Protein AF-O76422-F1 (afdb_monomer)

Organism: Trypanosoma brucei rhodesiense (NCBI:txid31286)

Radius of gyration: 19.89 Å; Cα contacts (8 Å, |Δi|>4): 310; chains: 1; bounding box: 47×37×59 Å

Structure (mmCIF, N/CA/C/O backbone):
data_AF-O76422-F1
#
_entry.id   AF-O76422-F1
#
loop_
_atom_site.group_PDB
_atom_site.id
_atom_site.type_symbol
_atom_site.label_atom_id
_atom_site.label_alt_id
_atom_site.label_comp_id
_atom_site.label_asym_id
_atom_site.label_entity_id
_atom_site.label_seq_id
_atom_site.pdbx_PDB_ins_code
_atom_site.Cartn_x
_atom_site.Cartn_y
_atom_site.Cartn_z
_atom_site.occupancy
_atom_site.B_iso_or_equiv
_atom_site.auth_seq_id
_atom_site.auth_comp_id
_atom_site.auth_asym_id
_atom_site.auth_atom_id
_atom_site.pdbx_PDB_model_num
ATOM 1 N N . ALA A 1 1 ? -17.472 5.532 4.360 1.00 86.00 1 ALA A N 1
ATOM 2 C CA . ALA A 1 1 ? -16.194 4.955 3.885 1.00 86.00 1 ALA A CA 1
ATOM 3 C C . ALA A 1 1 ? -16.383 3.948 2.748 1.00 86.00 1 ALA A C 1
ATOM 5 O O . ALA A 1 1 ? -16.009 4.265 1.630 1.00 86.00 1 ALA A O 1
ATOM 6 N N . VAL A 1 2 ? -16.998 2.776 2.967 1.00 89.25 2 VAL A N 1
ATOM 7 C CA . VAL A 1 2 ? -17.168 1.769 1.892 1.00 89.25 2 VAL A CA 1
ATOM 8 C C . VAL A 1 2 ? -17.984 2.307 0.713 1.00 89.25 2 VAL A C 1
ATOM 10 O O . VAL A 1 2 ? -17.556 2.166 -0.424 1.00 89.25 2 VAL A O 1
ATOM 13 N N . GLU A 1 3 ? -19.107 2.987 0.959 1.00 92.75 3 GLU A N 1
ATOM 14 C CA . GLU A 1 3 ? -19.904 3.610 -0.114 1.00 92.75 3 GLU A CA 1
ATOM 15 C C . GLU A 1 3 ? -19.091 4.623 -0.925 1.00 92.75 3 GLU A C 1
ATOM 17 O O . GLU A 1 3 ? -19.066 4.548 -2.150 1.00 92.75 3 GLU A O 1
ATOM 22 N N . TYR A 1 4 ? -18.345 5.497 -0.242 1.00 93.69 4 TYR A N 1
ATOM 23 C CA . TYR A 1 4 ? -17.419 6.433 -0.879 1.00 93.69 4 TYR A CA 1
ATOM 24 C C . TYR A 1 4 ? -16.388 5.698 -1.750 1.00 93.69 4 TYR A C 1
ATOM 26 O O . TYR A 1 4 ? -16.218 6.045 -2.916 1.00 93.69 4 TYR A O 1
ATOM 34 N N . PHE A 1 5 ? -15.755 4.636 -1.237 1.00 96.31 5 PHE A N 1
ATOM 35 C CA . PHE A 1 5 ? -14.822 3.817 -2.015 1.00 96.31 5 PHE A CA 1
ATOM 36 C C . PHE A 1 5 ? -15.495 3.215 -3.254 1.00 96.31 5 PHE A C 1
ATOM 38 O O . PHE A 1 5 ? -14.948 3.274 -4.351 1.00 96.31 5 PHE A O 1
ATOM 45 N N . MET A 1 6 ? -16.708 2.681 -3.109 1.00 95.56 6 MET A N 1
ATOM 46 C CA . MET A 1 6 ? -17.461 2.056 -4.200 1.00 95.56 6 MET A CA 1
ATOM 47 C C . MET A 1 6 ? -17.956 3.064 -5.249 1.00 95.56 6 MET A C 1
ATOM 49 O O . MET A 1 6 ? -18.154 2.689 -6.401 1.00 95.56 6 MET A O 1
ATOM 53 N N . GLN A 1 7 ? -18.154 4.326 -4.882 1.00 96.69 7 GLN A N 1
ATOM 54 C CA . GLN A 1 7 ? -18.547 5.384 -5.816 1.00 96.69 7 GLN A CA 1
ATOM 55 C C . GLN A 1 7 ? -17.344 6.003 -6.536 1.00 96.69 7 GLN A C 1
ATOM 57 O O . GLN A 1 7 ? -17.474 6.414 -7.683 1.00 96.69 7 GLN A O 1
ATOM 62 N N . ASN A 1 8 ? -16.176 6.035 -5.889 1.00 97.19 8 ASN A N 1
ATOM 63 C CA . ASN A 1 8 ? -14.990 6.736 -6.392 1.00 97.19 8 ASN A CA 1
ATOM 64 C C . ASN A 1 8 ? -13.921 5.807 -6.985 1.00 97.19 8 ASN A C 1
ATOM 66 O O . ASN A 1 8 ? -12.845 6.267 -7.342 1.00 97.19 8 ASN A O 1
ATOM 70 N N . THR A 1 9 ? -14.178 4.505 -7.102 1.00 97.56 9 THR A N 1
ATOM 71 C CA . THR A 1 9 ? -13.256 3.548 -7.738 1.00 97.56 9 THR A CA 1
ATOM 72 C C . THR A 1 9 ? -13.898 2.882 -8.940 1.00 97.56 9 THR A C 1
ATOM 74 O O . THR A 1 9 ? -15.105 2.634 -8.951 1.00 97.56 9 THR A O 1
ATOM 77 N N . ALA A 1 10 ? -13.075 2.491 -9.913 1.00 97.06 10 ALA A N 1
ATOM 78 C CA . ALA A 1 10 ? -13.535 1.723 -11.062 1.00 97.06 10 ALA A CA 1
ATOM 79 C C . ALA A 1 10 ? -14.235 0.417 -10.636 1.00 97.06 10 ALA A C 1
ATOM 81 O O . ALA A 1 10 ? -13.715 -0.380 -9.848 1.00 97.06 10 ALA A O 1
ATOM 82 N N . GLU A 1 11 ? -15.426 0.191 -11.186 1.00 96.00 11 GLU A N 1
ATOM 83 C CA . GLU A 1 11 ? -16.275 -0.959 -10.857 1.00 96.00 11 GLU A CA 1
ATOM 84 C C . GLU A 1 11 ? -15.636 -2.296 -11.258 1.00 96.00 11 GLU A C 1
ATOM 86 O O . GLU A 1 11 ? -15.770 -3.292 -10.548 1.00 96.00 11 GLU A O 1
ATOM 91 N N . ASN A 1 12 ? -14.910 -2.306 -12.375 1.00 96.69 12 ASN A N 1
ATOM 92 C CA . ASN A 1 12 ? -14.254 -3.474 -12.949 1.00 96.69 12 ASN A CA 1
ATOM 93 C C . ASN A 1 12 ? -12.977 -3.064 -13.705 1.00 96.69 12 ASN A C 1
ATOM 95 O O . ASN A 1 12 ? -12.660 -1.879 -13.821 1.00 96.69 12 ASN A O 1
ATOM 99 N N . GLU A 1 13 ? -12.242 -4.054 -14.215 1.00 95.62 13 GLU A N 1
ATOM 100 C CA . GLU A 1 13 ? -10.984 -3.819 -14.928 1.00 95.62 13 GLU A CA 1
ATOM 101 C C . GLU A 1 13 ? -11.156 -3.014 -16.224 1.00 95.62 13 GLU A C 1
ATOM 103 O O . GLU A 1 13 ? -10.276 -2.225 -16.559 1.00 95.62 13 GLU A O 1
ATOM 108 N N . GLU A 1 14 ? -12.257 -3.204 -16.951 1.00 96.50 14 GLU A N 1
ATOM 109 C CA . GLU A 1 14 ? -12.506 -2.528 -18.233 1.00 96.50 14 GLU A CA 1
ATOM 110 C C . GLU A 1 14 ? -12.707 -1.022 -18.046 1.00 96.50 14 GLU A C 1
ATOM 112 O O . GLU A 1 14 ? -12.266 -0.223 -18.867 1.00 96.50 14 GLU A O 1
ATOM 117 N N . LYS A 1 15 ? -13.334 -0.632 -16.931 1.00 96.50 15 LYS A N 1
ATOM 118 C CA . LYS A 1 15 ? -13.545 0.768 -16.543 1.00 96.50 15 LYS A CA 1
ATOM 119 C C . LYS A 1 15 ? -12.349 1.380 -15.808 1.00 96.50 15 LYS A C 1
ATOM 121 O O . LYS A 1 15 ? -12.394 2.556 -15.455 1.00 96.50 15 LYS A O 1
ATOM 126 N N . PHE A 1 16 ? -11.306 0.603 -15.514 1.00 97.50 16 PHE A N 1
ATOM 127 C CA . PHE A 1 16 ? -10.135 1.111 -14.811 1.00 97.50 16 PHE A CA 1
ATOM 128 C C . PHE A 1 16 ? -9.178 1.828 -15.767 1.00 97.50 16 PHE A C 1
ATOM 130 O O . PHE A 1 16 ? -8.664 1.239 -16.718 1.00 97.50 16 PHE A O 1
ATOM 137 N N . SER A 1 17 ? -8.869 3.082 -15.441 1.00 95.44 17 SER A N 1
ATOM 138 C CA . SER A 1 17 ? -7.876 3.899 -16.131 1.00 95.44 17 SER A CA 1
ATOM 139 C C . SER A 1 17 ? -6.924 4.525 -15.118 1.00 95.44 17 SER A C 1
ATOM 141 O O . SER A 1 17 ? -7.349 5.276 -14.242 1.00 95.44 17 SER A O 1
ATOM 143 N N . GLY A 1 18 ? -5.624 4.260 -15.267 1.00 93.69 18 GLY A N 1
ATOM 144 C CA . GLY A 1 18 ? -4.590 4.921 -14.466 1.00 93.69 18 GLY A CA 1
ATOM 145 C C . GLY A 1 18 ? -4.560 6.440 -14.669 1.00 93.69 18 GLY A C 1
ATOM 146 O O . GLY A 1 18 ? -4.186 7.176 -13.759 1.00 93.69 18 GLY A O 1
ATOM 147 N N . GLU A 1 19 ? -5.006 6.930 -15.830 1.00 93.31 19 GLU A N 1
ATOM 148 C CA . GLU A 1 19 ? -5.122 8.369 -16.076 1.00 93.31 19 GLU A CA 1
ATOM 149 C C . GLU A 1 19 ? -6.212 9.025 -15.234 1.00 93.31 19 GLU A C 1
ATOM 151 O O . GLU A 1 19 ? -6.043 10.166 -14.813 1.00 93.31 19 GLU A O 1
ATOM 156 N N . ASP A 1 20 ? -7.325 8.330 -14.993 1.00 95.19 20 ASP A N 1
ATOM 157 C CA . ASP A 1 20 ? -8.407 8.868 -14.166 1.00 95.19 20 ASP A CA 1
ATOM 158 C C . ASP A 1 20 ? -7.983 8.964 -12.697 1.00 95.19 20 ASP A C 1
ATOM 160 O O . ASP A 1 20 ? -8.426 9.876 -12.004 1.00 95.19 20 ASP A O 1
ATOM 164 N N . ILE A 1 21 ? -7.072 8.089 -12.251 1.00 95.50 21 ILE A N 1
ATOM 165 C CA . ILE A 1 21 ? -6.438 8.184 -10.928 1.00 95.50 21 ILE A CA 1
ATOM 166 C C . ILE A 1 21 ? -5.560 9.428 -10.842 1.00 95.50 21 ILE A C 1
ATOM 168 O O . ILE A 1 21 ? -5.683 10.235 -9.928 1.00 95.50 21 ILE A O 1
ATOM 172 N N . VAL A 1 22 ? -4.690 9.607 -11.834 1.00 91.25 22 VAL A N 1
ATOM 173 C CA . VAL A 1 22 ? -3.781 10.754 -11.926 1.00 91.25 22 VAL A CA 1
ATOM 174 C C . VAL A 1 22 ? -4.530 12.087 -12.007 1.00 91.25 22 VAL A C 1
ATOM 176 O O . VAL A 1 22 ? -4.085 13.080 -11.441 1.00 91.25 22 VAL A O 1
ATOM 179 N N . LYS A 1 23 ? -5.656 12.119 -12.725 1.00 91.88 23 LYS A N 1
ATOM 180 C CA . LYS A 1 23 ? -6.520 13.299 -12.873 1.00 91.88 23 LYS A CA 1
ATOM 181 C C . LYS A 1 23 ? -7.489 13.471 -11.696 1.00 91.88 23 LYS A C 1
ATOM 183 O O . LYS A 1 23 ? -8.388 14.300 -11.796 1.00 91.88 23 LYS A O 1
ATOM 188 N N . GLU A 1 24 ? -7.342 12.667 -10.640 1.00 90.31 24 GLU A N 1
ATOM 189 C CA . GLU A 1 24 ? -8.157 12.693 -9.417 1.00 90.31 24 GLU A CA 1
ATOM 190 C C . GLU A 1 24 ? -9.670 12.554 -9.679 1.00 90.31 24 GLU A C 1
ATOM 192 O O . GLU A 1 24 ? -10.504 13.000 -8.896 1.00 90.31 24 GLU A O 1
ATOM 197 N N . LYS A 1 25 ? -10.047 11.900 -10.786 1.00 92.88 25 LYS A N 1
ATOM 198 C CA . LYS A 1 25 ? -11.446 11.564 -11.096 1.00 92.88 25 LYS A CA 1
ATOM 199 C C . LYS A 1 25 ? -11.913 10.327 -10.340 1.00 92.88 25 LYS A C 1
ATOM 201 O O . LYS A 1 25 ? -13.087 10.214 -10.011 1.00 92.88 25 LYS A O 1
ATOM 206 N N . HIS A 1 26 ? -10.993 9.395 -10.110 1.00 94.75 26 HIS A N 1
ATOM 207 C CA . HIS A 1 26 ? -11.193 8.192 -9.318 1.00 94.75 26 HIS A CA 1
ATOM 208 C C . HIS A 1 26 ? -10.028 8.032 -8.337 1.00 94.75 26 HIS A C 1
ATOM 210 O O . HIS A 1 26 ? -8.924 8.514 -8.580 1.00 94.75 26 HIS A O 1
ATOM 216 N N . ILE A 1 27 ? -10.258 7.302 -7.252 1.00 96.75 27 ILE A N 1
ATOM 217 C CA . ILE A 1 27 ? -9.203 6.810 -6.366 1.00 96.75 27 ILE A CA 1
ATOM 218 C C . ILE A 1 27 ? -8.786 5.397 -6.784 1.00 96.75 27 ILE A C 1
ATOM 220 O O . ILE A 1 27 ? -9.492 4.709 -7.534 1.00 96.75 27 ILE A O 1
ATOM 224 N N . SER A 1 28 ? -7.616 4.959 -6.317 1.00 98.00 28 SER A N 1
ATOM 225 C CA . SER A 1 28 ? -7.077 3.649 -6.693 1.00 98.00 28 SER A CA 1
ATOM 226 C C . SER A 1 28 ? -8.012 2.524 -6.220 1.00 98.00 28 SER A C 1
ATOM 228 O O . SER A 1 28 ? -8.544 2.588 -5.111 1.00 98.00 28 SER A O 1
ATOM 230 N N . PRO A 1 29 ? -8.220 1.459 -7.016 1.00 98.12 29 PRO A N 1
ATOM 231 C CA . PRO A 1 29 ? -9.082 0.336 -6.645 1.00 98.12 29 PRO A CA 1
ATOM 232 C C . PRO A 1 29 ? -8.467 -0.565 -5.563 1.00 98.12 29 PRO A C 1
ATOM 234 O O . PRO A 1 29 ? -9.116 -1.521 -5.139 1.00 98.12 29 PRO A O 1
ATOM 237 N N . ILE A 1 30 ? -7.235 -0.285 -5.134 1.00 98.31 30 ILE A N 1
ATOM 238 C CA . ILE A 1 30 ? -6.581 -0.833 -3.947 1.00 98.31 30 ILE A CA 1
ATOM 239 C C . ILE A 1 30 ? -5.969 0.354 -3.205 1.00 98.31 30 ILE A C 1
ATOM 241 O O . ILE A 1 30 ? -5.096 1.026 -3.748 1.00 98.31 30 ILE A O 1
ATOM 245 N N . MET A 1 31 ? -6.422 0.619 -1.985 1.00 97.69 31 MET A N 1
ATOM 246 C CA . MET A 1 31 ? -5.914 1.696 -1.138 1.00 97.69 31 MET A CA 1
ATOM 247 C C . MET A 1 31 ? -5.305 1.089 0.117 1.00 97.69 31 MET A C 1
ATOM 249 O O . MET A 1 31 ? -6.011 0.442 0.892 1.00 97.69 31 MET A O 1
ATOM 253 N N . PHE A 1 32 ? -4.006 1.297 0.311 1.00 97.75 32 PHE A N 1
ATOM 254 C CA . PHE A 1 32 ? -3.311 0.912 1.535 1.00 97.75 32 PHE A CA 1
ATOM 255 C C . PHE A 1 32 ? -3.290 2.056 2.539 1.00 97.75 32 PHE A C 1
ATOM 257 O O . PHE A 1 32 ? -3.208 3.230 2.174 1.00 97.75 32 PHE A O 1
ATOM 264 N N . MET A 1 33 ? -3.285 1.687 3.814 1.00 95.88 33 MET A N 1
ATOM 265 C CA . MET A 1 33 ? -2.985 2.594 4.910 1.00 95.88 33 MET A CA 1
ATOM 266 C C . MET A 1 33 ? -1.592 3.214 4.754 1.00 95.88 33 MET A C 1
ATOM 268 O O . MET A 1 33 ? -0.665 2.602 4.214 1.00 95.88 33 MET A O 1
ATOM 272 N N . THR A 1 34 ? -1.436 4.425 5.277 1.00 94.81 34 THR A N 1
ATOM 273 C CA . THR A 1 34 ? -0.174 5.162 5.274 1.00 94.81 34 THR A CA 1
ATOM 274 C C . THR A 1 34 ? 0.486 5.183 6.647 1.00 94.81 34 THR A C 1
ATOM 276 O O . THR A 1 34 ? -0.182 5.126 7.674 1.00 94.81 34 THR A O 1
ATOM 279 N N . THR A 1 35 ? 1.815 5.261 6.679 1.00 93.00 35 THR A N 1
ATOM 280 C CA . THR A 1 35 ? 2.627 5.376 7.898 1.00 93.00 35 THR A CA 1
ATOM 281 C C . THR A 1 35 ? 3.809 6.325 7.690 1.00 93.00 35 THR A C 1
ATOM 283 O O . THR A 1 35 ? 4.268 6.540 6.564 1.00 93.00 35 THR A O 1
ATOM 286 N N . SER A 1 36 ? 4.314 6.896 8.785 1.00 91.56 36 SER A N 1
ATOM 287 C CA . SER A 1 36 ? 5.543 7.695 8.814 1.00 91.56 36 SER A CA 1
ATOM 288 C C . SER A 1 36 ? 6.808 6.835 8.804 1.00 91.56 36 SER A C 1
ATOM 290 O O . SER A 1 36 ? 7.875 7.318 8.436 1.00 91.56 36 SER A O 1
ATOM 292 N N . GLU A 1 37 ? 6.710 5.559 9.181 1.00 89.56 37 GLU A N 1
ATOM 293 C CA . 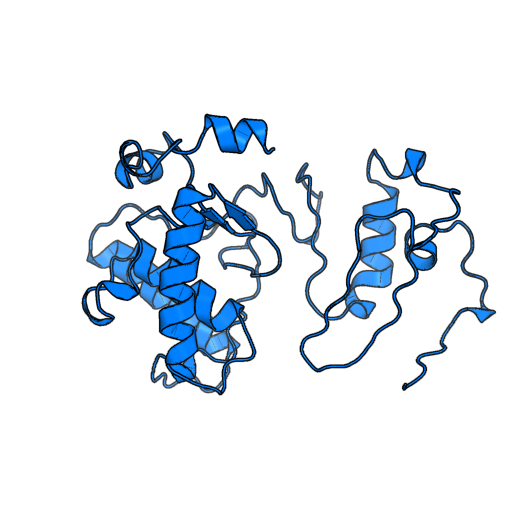GLU A 1 37 ? 7.863 4.663 9.276 1.00 89.56 37 GLU A CA 1
ATOM 294 C C . GLU A 1 37 ? 8.046 3.820 8.010 1.00 89.56 37 GLU A C 1
ATOM 296 O O . GLU A 1 37 ? 7.182 3.034 7.612 1.00 89.56 37 GLU A O 1
ATOM 301 N N . CYS A 1 38 ? 9.218 3.924 7.382 1.00 92.38 38 CYS A N 1
ATOM 302 C CA . CYS A 1 38 ? 9.560 3.063 6.256 1.00 92.38 38 CYS A CA 1
ATOM 303 C C . CYS A 1 38 ? 10.118 1.722 6.759 1.00 92.38 38 CYS A C 1
ATOM 305 O O . CYS A 1 38 ? 11.326 1.545 6.918 1.00 92.38 38 CYS A O 1
ATOM 307 N N . TYR A 1 39 ? 9.218 0.766 7.004 1.00 90.56 39 TYR A N 1
ATOM 308 C CA . TYR A 1 39 ? 9.565 -0.580 7.464 1.00 90.56 39 TYR A CA 1
ATOM 309 C C . TYR A 1 39 ? 9.458 -1.625 6.345 1.00 90.56 39 TYR A C 1
ATOM 311 O O . TYR A 1 39 ? 8.361 -2.000 5.933 1.00 90.56 39 TYR A O 1
ATOM 319 N N . ALA A 1 40 ? 10.604 -2.081 5.835 1.00 92.94 40 ALA A N 1
ATOM 320 C CA . ALA A 1 40 ? 10.695 -3.102 4.789 1.00 92.94 40 ALA A CA 1
ATOM 321 C C . ALA A 1 40 ? 11.959 -3.969 4.994 1.00 92.94 40 ALA A C 1
ATOM 323 O O . ALA A 1 40 ? 12.939 -3.829 4.258 1.00 92.94 40 ALA A O 1
ATOM 324 N N . PRO A 1 41 ? 11.982 -4.791 6.061 1.00 91.94 41 PRO A N 1
ATOM 325 C CA . PRO A 1 41 ? 13.168 -5.506 6.536 1.00 91.94 41 PRO A CA 1
ATOM 326 C C . PRO A 1 41 ? 13.829 -6.414 5.502 1.00 91.94 41 PRO A C 1
ATOM 328 O O . PRO A 1 41 ? 15.038 -6.594 5.564 1.00 91.94 41 PRO A O 1
ATOM 331 N N . GLN A 1 42 ? 13.063 -6.934 4.545 1.00 93.25 42 GLN A N 1
ATOM 332 C CA . GLN A 1 42 ? 13.523 -7.966 3.616 1.00 93.25 42 GLN A CA 1
ATOM 333 C C . GLN A 1 42 ? 13.616 -7.480 2.168 1.00 93.25 42 GLN A C 1
ATOM 335 O O . GLN A 1 42 ? 13.510 -8.262 1.228 1.00 93.25 42 GLN A O 1
ATOM 340 N N . LEU A 1 43 ? 13.779 -6.168 1.956 1.00 92.62 43 LEU A N 1
ATOM 341 C CA . LEU A 1 43 ? 13.983 -5.636 0.603 1.00 92.62 43 LEU A CA 1
ATOM 342 C C . LEU A 1 43 ? 15.255 -6.177 -0.069 1.00 92.62 43 LEU A C 1
ATOM 344 O O . LEU A 1 43 ? 15.312 -6.206 -1.293 1.00 92.62 43 LEU A O 1
ATOM 348 N N . ASP A 1 44 ? 16.253 -6.619 0.699 1.00 91.94 44 ASP A N 1
ATOM 349 C CA . ASP A 1 44 ? 17.465 -7.269 0.169 1.00 91.94 44 ASP A CA 1
ATOM 350 C C . ASP A 1 44 ? 17.185 -8.548 -0.613 1.00 91.94 44 ASP A C 1
ATOM 352 O O . ASP A 1 44 ? 17.953 -8.871 -1.515 1.00 91.94 44 ASP A O 1
ATOM 356 N N . LEU A 1 45 ? 16.075 -9.235 -0.339 1.00 91.25 45 LEU A N 1
ATOM 357 C CA . LEU A 1 45 ? 15.672 -10.402 -1.125 1.00 91.25 45 LEU A CA 1
ATOM 358 C C . LEU A 1 45 ? 15.329 -10.054 -2.582 1.00 91.25 45 LEU A C 1
ATOM 360 O O . LEU A 1 45 ? 15.313 -10.935 -3.436 1.00 91.25 45 LEU A O 1
ATOM 364 N N . LEU A 1 46 ? 15.042 -8.782 -2.880 1.00 87.94 46 LEU A N 1
ATOM 365 C CA . LEU A 1 46 ? 14.644 -8.322 -4.216 1.00 87.94 46 LEU A CA 1
ATOM 366 C C . LEU A 1 46 ? 15.662 -7.396 -4.871 1.00 87.94 46 LEU A C 1
ATOM 368 O O . LEU A 1 46 ? 15.653 -7.249 -6.093 1.00 87.94 46 LEU A O 1
ATOM 372 N N . MET A 1 47 ? 16.501 -6.724 -4.084 1.00 83.69 47 MET A N 1
ATOM 373 C CA . MET A 1 47 ? 17.437 -5.739 -4.609 1.00 83.69 47 MET A CA 1
ATOM 374 C C . MET A 1 47 ? 18.707 -5.652 -3.776 1.00 83.69 47 MET A C 1
ATOM 376 O O . MET A 1 47 ? 18.677 -5.570 -2.549 1.00 83.69 47 MET A O 1
ATOM 380 N N . ASN A 1 48 ? 19.832 -5.550 -4.474 1.00 83.00 48 ASN A N 1
ATOM 381 C CA . ASN A 1 48 ? 21.096 -5.196 -3.851 1.00 83.00 48 ASN A CA 1
ATOM 382 C C . ASN A 1 48 ? 21.098 -3.697 -3.532 1.00 83.00 48 ASN A C 1
ATOM 384 O O . ASN A 1 48 ? 20.752 -2.870 -4.375 1.00 83.00 48 ASN A O 1
ATOM 388 N N . SER A 1 49 ? 21.492 -3.349 -2.312 1.00 82.31 49 SER A N 1
ATOM 389 C CA . SER A 1 49 ? 21.607 -1.971 -1.840 1.00 82.31 49 SER A CA 1
ATOM 390 C C . SER A 1 49 ? 22.823 -1.855 -0.930 1.00 82.31 49 SER A C 1
ATOM 392 O O . SER A 1 49 ? 23.022 -2.702 -0.061 1.00 82.31 49 SER A O 1
ATOM 394 N N . ASP A 1 50 ? 23.569 -0.758 -1.053 1.00 87.38 50 ASP A N 1
ATOM 395 C CA . ASP A 1 50 ? 24.706 -0.456 -0.173 1.00 87.38 50 ASP A CA 1
ATOM 396 C C . ASP A 1 50 ? 24.265 -0.134 1.271 1.00 87.38 50 ASP A C 1
ATOM 398 O O . ASP A 1 50 ? 25.061 -0.179 2.212 1.00 87.38 50 ASP A O 1
ATOM 402 N N . HIS A 1 51 ? 22.977 0.167 1.476 1.00 88.69 51 HIS A N 1
ATOM 403 C CA . HIS A 1 51 ? 22.388 0.371 2.798 1.00 88.69 51 HIS A CA 1
ATOM 404 C C . HIS A 1 51 ? 22.177 -0.957 3.543 1.00 88.69 51 HIS A C 1
ATOM 406 O O . HIS A 1 51 ? 21.357 -1.796 3.144 1.00 88.69 51 HIS A O 1
ATOM 412 N N . LYS A 1 52 ? 22.892 -1.108 4.667 1.00 83.19 52 LYS A N 1
ATOM 413 C CA . LYS A 1 52 ? 22.798 -2.269 5.568 1.00 83.19 52 LYS A CA 1
ATOM 414 C C . LYS A 1 52 ? 21.532 -2.248 6.422 1.00 83.19 52 LYS A C 1
ATOM 416 O O . LYS A 1 52 ? 20.891 -3.281 6.572 1.00 83.19 52 LYS A O 1
ATOM 421 N N . GLU A 1 53 ? 21.156 -1.077 6.933 1.00 90.06 53 GLU A N 1
ATOM 422 C CA . GLU A 1 53 ? 19.979 -0.922 7.788 1.00 90.06 53 GLU A CA 1
ATOM 423 C C . GLU A 1 53 ? 18.688 -0.931 6.968 1.00 90.06 53 GLU A C 1
ATOM 425 O O . GLU A 1 53 ? 18.542 -0.182 5.995 1.00 90.06 53 GLU A O 1
ATOM 430 N N . HIS A 1 54 ? 17.712 -1.733 7.395 1.00 89.50 54 HIS A N 1
ATOM 431 C CA . HIS A 1 54 ? 16.469 -1.909 6.645 1.00 89.50 54 HIS A CA 1
ATOM 432 C C . HIS A 1 54 ? 15.678 -0.610 6.452 1.00 89.50 54 HIS A C 1
ATOM 434 O O . HIS A 1 54 ? 15.086 -0.390 5.395 1.00 89.50 54 HIS A O 1
ATOM 440 N N . VAL A 1 55 ? 15.682 0.275 7.453 1.00 90.69 55 VAL A N 1
ATOM 441 C CA . VAL A 1 55 ? 15.000 1.574 7.383 1.00 90.69 55 VAL A CA 1
ATOM 442 C C . VAL A 1 55 ? 15.622 2.449 6.293 1.00 90.69 55 VAL A C 1
ATOM 444 O O . VAL A 1 55 ? 14.912 3.020 5.466 1.00 90.69 55 VAL A O 1
ATOM 447 N N . GLN A 1 56 ? 16.956 2.511 6.243 1.00 92.56 56 GLN A N 1
ATOM 448 C CA . GLN A 1 56 ? 17.682 3.288 5.236 1.00 92.56 56 GLN A CA 1
ATOM 449 C C . GLN A 1 56 ? 17.440 2.739 3.831 1.00 92.56 56 GLN A C 1
ATOM 451 O O . GLN A 1 56 ? 17.182 3.506 2.906 1.00 92.56 56 GLN A O 1
ATOM 456 N N . ARG A 1 57 ? 17.454 1.410 3.686 1.00 93.69 57 ARG A N 1
ATOM 457 C CA . ARG A 1 57 ? 17.142 0.733 2.424 1.00 93.69 57 ARG A CA 1
ATOM 458 C C . ARG A 1 57 ? 15.722 1.038 1.952 1.00 93.69 57 ARG A C 1
ATOM 460 O O . ARG A 1 57 ? 15.518 1.331 0.779 1.00 93.69 57 ARG A O 1
ATOM 467 N N . CYS A 1 58 ? 14.755 1.029 2.866 1.00 94.75 58 CYS A N 1
ATOM 468 C CA . CYS A 1 58 ? 13.371 1.376 2.561 1.00 94.75 58 CYS A CA 1
ATOM 469 C C . CYS A 1 58 ? 13.245 2.829 2.077 1.00 94.75 58 CYS A C 1
ATOM 471 O O . CY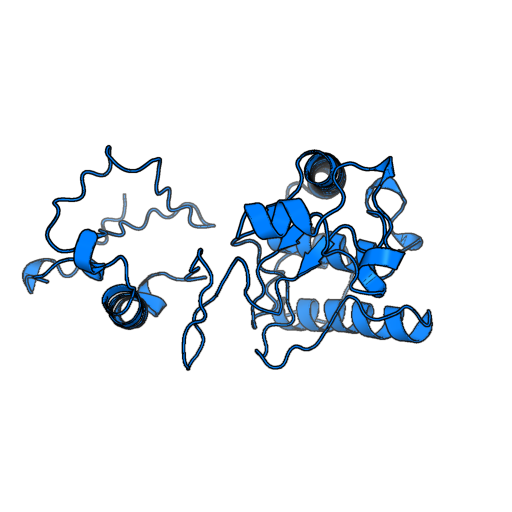S A 1 58 ? 12.643 3.071 1.029 1.00 94.75 58 CYS A O 1
ATOM 473 N N . TYR A 1 59 ? 13.858 3.790 2.77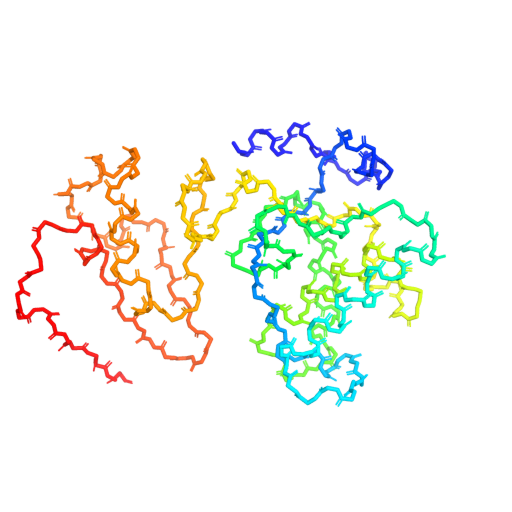9 1.00 94.38 59 TYR A N 1
ATOM 474 C CA . TYR A 1 59 ? 13.866 5.194 2.351 1.00 94.38 59 TYR A CA 1
ATOM 475 C C . TYR A 1 59 ? 14.522 5.380 0.987 1.00 94.38 59 TYR A C 1
ATOM 477 O O . TYR A 1 59 ? 13.980 6.075 0.128 1.00 94.38 59 TYR A O 1
ATOM 485 N N . TRP A 1 60 ? 15.670 4.739 0.770 1.00 94.12 60 TRP A N 1
ATOM 486 C CA . TRP A 1 60 ? 16.347 4.751 -0.519 1.00 94.12 60 TRP A CA 1
ATOM 487 C C . TRP A 1 60 ? 15.435 4.226 -1.633 1.00 94.12 60 TRP A C 1
ATOM 489 O O . TRP A 1 60 ? 15.294 4.883 -2.662 1.00 94.12 60 TRP A O 1
ATOM 499 N N . PHE A 1 61 ? 14.750 3.105 -1.408 1.00 93.75 61 PHE A N 1
ATOM 500 C CA . PHE A 1 61 ? 13.872 2.504 -2.407 1.00 93.75 61 PHE A CA 1
ATOM 501 C C . PHE A 1 61 ? 12.673 3.402 -2.761 1.00 93.75 61 PHE A C 1
ATOM 503 O O . PHE A 1 61 ? 12.368 3.588 -3.939 1.00 93.75 61 PHE A O 1
ATOM 510 N N . PHE A 1 62 ? 12.047 4.047 -1.770 1.00 94.81 62 PHE A N 1
ATOM 511 C CA . PHE A 1 62 ? 11.014 5.062 -2.025 1.00 94.81 62 PHE A CA 1
ATOM 512 C C . PHE A 1 62 ? 11.562 6.268 -2.797 1.00 94.81 62 PHE A C 1
ATOM 514 O O . PHE A 1 62 ? 10.921 6.724 -3.742 1.00 94.81 62 PHE A O 1
ATOM 521 N N . ASN A 1 63 ? 12.770 6.736 -2.471 1.00 93.56 63 ASN A N 1
ATOM 522 C CA . ASN A 1 63 ? 13.434 7.817 -3.204 1.00 93.56 63 ASN A CA 1
ATOM 523 C C . ASN A 1 63 ? 13.736 7.459 -4.663 1.00 93.56 63 ASN A C 1
ATOM 525 O O . ASN A 1 63 ? 13.613 8.322 -5.530 1.00 93.56 63 ASN A O 1
ATOM 529 N N . VAL A 1 64 ? 14.082 6.202 -4.959 1.00 91.44 64 VAL A N 1
ATOM 530 C CA . VAL A 1 64 ? 14.181 5.717 -6.345 1.00 91.44 64 VAL A CA 1
ATOM 531 C C . VAL A 1 64 ? 12.825 5.820 -7.042 1.00 91.44 64 VAL A C 1
ATOM 533 O O . VAL A 1 64 ? 12.766 6.292 -8.175 1.00 91.44 64 VAL A O 1
ATOM 536 N N . GLY A 1 65 ? 11.741 5.432 -6.363 1.00 93.62 65 GLY A N 1
ATOM 537 C CA . GLY A 1 65 ? 10.373 5.583 -6.860 1.00 93.62 65 GLY A CA 1
ATOM 538 C C . GLY A 1 65 ? 10.034 7.029 -7.229 1.00 93.62 65 GLY A C 1
ATOM 539 O O . GLY A 1 65 ? 9.668 7.288 -8.373 1.00 93.62 65 GLY A O 1
ATOM 540 N N . TYR A 1 66 ? 10.230 7.969 -6.296 1.00 93.75 66 TYR A N 1
ATOM 541 C CA . TYR A 1 66 ? 9.980 9.399 -6.520 1.00 93.75 66 TYR A CA 1
ATOM 542 C C . TYR A 1 66 ? 10.762 9.941 -7.721 1.00 93.75 66 TYR A C 1
ATOM 544 O O . TYR A 1 66 ? 10.171 10.504 -8.639 1.00 93.75 66 TYR A O 1
ATOM 552 N N . ARG A 1 67 ? 12.079 9.698 -7.762 1.00 93.75 67 ARG A N 1
ATOM 553 C CA . ARG A 1 67 ? 12.945 10.168 -8.856 1.00 93.75 67 ARG A CA 1
ATOM 554 C C . ARG A 1 67 ? 12.549 9.577 -10.200 1.00 93.75 67 ARG A C 1
ATOM 556 O O . ARG A 1 67 ? 12.534 10.284 -11.195 1.00 93.75 67 ARG A O 1
ATOM 563 N N . LYS A 1 68 ? 12.174 8.296 -10.245 1.00 94.56 68 LYS A N 1
ATOM 564 C CA . LYS A 1 68 ? 11.737 7.672 -11.498 1.00 94.56 68 LYS A CA 1
ATOM 565 C C . LYS A 1 68 ? 10.404 8.218 -12.003 1.00 94.56 68 LYS A C 1
ATOM 567 O O . LYS A 1 68 ? 10.215 8.249 -13.218 1.00 94.56 68 LYS A O 1
ATOM 572 N N . GLU A 1 69 ? 9.489 8.643 -11.128 1.00 93.19 69 GLU A N 1
ATOM 573 C CA . GLU A 1 69 ? 8.302 9.381 -11.580 1.00 93.19 69 GLU A CA 1
ATOM 574 C C . GLU A 1 69 ? 8.704 10.711 -12.234 1.00 93.19 69 GLU A C 1
ATOM 576 O O . GLU A 1 69 ? 8.220 11.008 -13.326 1.00 93.19 69 GLU A O 1
ATOM 581 N N . GLU A 1 70 ? 9.643 11.453 -11.637 1.00 92.06 70 GLU A N 1
ATOM 582 C CA . GLU A 1 70 ? 10.168 12.711 -12.194 1.00 92.06 70 GLU A CA 1
ATOM 583 C C . GLU A 1 70 ? 10.881 12.500 -13.539 1.00 92.06 70 GLU A C 1
ATOM 585 O O . GLU A 1 70 ? 10.532 13.141 -14.533 1.00 92.06 70 GLU A O 1
ATOM 590 N N . ASP A 1 71 ? 11.824 11.556 -13.602 1.00 92.25 71 ASP A N 1
ATOM 591 C CA . ASP A 1 71 ? 12.629 11.254 -14.793 1.00 92.25 71 ASP A CA 1
ATOM 592 C C . ASP A 1 71 ? 11.750 10.845 -15.982 1.00 92.25 71 ASP A C 1
ATOM 594 O O . ASP A 1 71 ? 11.966 11.275 -17.119 1.00 92.25 71 ASP A O 1
ATOM 598 N N . LYS A 1 72 ? 10.715 10.034 -15.720 1.00 90.12 72 LYS A N 1
ATOM 599 C CA . LYS A 1 72 ? 9.738 9.603 -16.729 1.00 90.12 72 LYS A CA 1
ATOM 600 C C . LYS A 1 72 ? 8.656 10.654 -17.010 1.00 90.12 72 LYS A C 1
ATOM 602 O O . LYS A 1 72 ? 7.799 10.410 -17.858 1.00 90.12 72 LYS A O 1
ATOM 607 N N . LYS A 1 73 ? 8.674 11.804 -16.323 1.00 91.19 73 LYS A N 1
ATOM 608 C CA . LYS A 1 73 ? 7.640 12.855 -16.385 1.00 91.19 73 LYS A CA 1
ATOM 609 C C . LYS A 1 73 ? 6.233 12.309 -16.117 1.00 91.19 73 LYS A C 1
ATOM 611 O O . LYS A 1 73 ? 5.256 12.719 -16.746 1.00 91.19 73 LYS A O 1
ATOM 616 N N . LEU A 1 74 ? 6.139 11.346 -15.204 1.00 88.81 74 LEU A N 1
ATOM 617 C CA . LEU A 1 74 ? 4.886 10.738 -14.790 1.00 88.81 74 LEU A CA 1
ATOM 618 C C . LEU A 1 74 ? 4.220 11.610 -13.716 1.00 88.81 74 LEU A C 1
ATOM 620 O O . LEU A 1 74 ? 4.886 12.026 -12.771 1.00 88.81 74 LEU A O 1
ATOM 624 N N . PRO A 1 75 ? 2.904 11.858 -13.797 1.00 89.44 75 PRO A N 1
ATOM 625 C CA . PRO A 1 75 ? 2.207 12.624 -12.764 1.00 89.44 75 PRO A CA 1
ATOM 626 C C . PRO A 1 75 ? 2.207 11.904 -11.414 1.00 89.44 75 PRO A C 1
ATOM 628 O O . PRO A 1 75 ? 1.691 10.796 -11.339 1.00 89.44 75 PRO A O 1
ATOM 631 N N . HIS A 1 76 ? 2.742 12.516 -10.361 1.00 90.31 76 HIS A N 1
ATOM 632 C CA . HIS A 1 76 ? 3.027 11.856 -9.081 1.00 90.31 76 HIS A CA 1
ATOM 633 C C . HIS A 1 76 ? 1.856 11.075 -8.467 1.00 90.31 76 HIS A C 1
ATOM 635 O O . HIS A 1 76 ? 0.827 11.649 -8.099 1.00 90.31 76 HIS A O 1
ATOM 641 N N . LEU A 1 77 ? 2.058 9.765 -8.289 1.00 93.44 77 LEU A N 1
ATOM 642 C CA . LEU A 1 77 ? 1.203 8.919 -7.450 1.00 93.44 77 LEU A CA 1
ATOM 643 C C . LEU A 1 77 ? 1.812 8.716 -6.062 1.00 93.44 77 LEU A C 1
ATOM 645 O O . LEU A 1 77 ? 1.075 8.569 -5.089 1.00 93.44 77 LEU A O 1
ATOM 649 N N . LEU A 1 78 ? 3.143 8.736 -5.965 1.00 93.25 78 LEU A N 1
ATOM 650 C CA . LEU A 1 78 ? 3.852 8.749 -4.696 1.00 93.25 78 LEU A CA 1
ATOM 651 C C . LEU A 1 78 ? 3.997 10.211 -4.254 1.00 93.25 78 LEU A C 1
ATOM 653 O O . LEU A 1 78 ? 4.513 11.044 -4.998 1.00 93.25 78 LEU A O 1
ATOM 657 N N . LYS A 1 79 ? 3.562 10.533 -3.034 1.00 90.31 79 LYS A N 1
ATOM 658 C CA . LYS A 1 79 ? 3.548 11.900 -2.491 1.00 90.31 79 LYS A CA 1
ATOM 659 C C . LYS A 1 79 ? 4.196 11.957 -1.103 1.00 90.31 79 LYS A C 1
ATOM 661 O O . LYS A 1 79 ? 4.198 10.974 -0.364 1.00 90.31 79 LYS A O 1
ATOM 666 N N . SER A 1 80 ? 4.685 13.141 -0.733 1.00 88.12 80 SER A N 1
ATOM 667 C CA . SER A 1 80 ? 5.017 13.491 0.654 1.00 88.12 80 SER A CA 1
ATOM 668 C C . SER A 1 80 ? 3.850 14.292 1.247 1.00 88.12 80 SER A C 1
ATOM 670 O O . SER A 1 80 ? 3.776 15.502 1.013 1.00 88.12 80 SER A O 1
ATOM 672 N N . PRO A 1 81 ? 2.877 13.644 1.916 1.00 88.38 81 PRO A N 1
ATOM 673 C CA . PRO A 1 81 ? 1.667 14.319 2.372 1.00 88.38 81 PRO A CA 1
ATOM 674 C C . PRO A 1 81 ? 1.955 15.225 3.581 1.00 88.38 81 PRO A C 1
ATOM 676 O O . PRO A 1 81 ? 2.870 14.933 4.359 1.00 88.38 81 PRO A O 1
ATOM 679 N N . PRO A 1 82 ? 1.135 16.267 3.824 1.00 85.00 82 PRO A N 1
ATOM 680 C CA . PRO A 1 82 ? 1.246 17.106 5.021 1.00 85.00 82 PRO A CA 1
ATOM 681 C C . PRO A 1 82 ? 1.162 16.325 6.340 1.00 85.00 82 PRO A C 1
ATOM 683 O O . PRO A 1 82 ? 1.727 16.751 7.344 1.00 85.00 82 PRO A O 1
ATOM 686 N N . SER A 1 83 ? 0.501 15.161 6.334 1.00 85.12 83 SER A N 1
ATOM 687 C CA . SER A 1 83 ? 0.415 14.245 7.480 1.00 85.12 83 SER A CA 1
ATOM 688 C C . SER A 1 83 ? 1.760 13.622 7.878 1.00 85.12 83 SER A C 1
ATOM 690 O O . SER A 1 83 ? 1.864 13.028 8.951 1.00 85.12 83 SER A O 1
ATOM 692 N N . GLY A 1 84 ? 2.794 13.726 7.033 1.00 89.81 84 GLY A N 1
ATOM 693 C CA . GLY A 1 84 ? 4.104 13.117 7.273 1.00 89.81 84 GLY A CA 1
ATOM 694 C C . GLY A 1 84 ? 4.102 11.589 7.163 1.00 89.81 84 GLY A C 1
ATOM 695 O O . GLY A 1 84 ? 5.030 10.941 7.648 1.00 89.81 84 GLY A O 1
ATOM 696 N N . LYS A 1 85 ? 3.076 11.002 6.531 1.00 92.38 85 LYS A N 1
ATOM 697 C CA . LYS A 1 85 ? 2.904 9.550 6.355 1.00 92.38 85 LYS A CA 1
ATOM 698 C C . LYS A 1 85 ? 3.025 9.146 4.876 1.00 92.38 85 LYS A C 1
ATOM 700 O O . LYS A 1 85 ? 2.030 8.799 4.247 1.00 92.38 85 LYS A O 1
ATOM 705 N N . PRO A 1 86 ? 4.218 9.220 4.262 1.00 94.38 86 PRO A N 1
ATOM 706 C CA . PRO A 1 86 ? 4.364 8.958 2.831 1.00 94.38 86 PRO A CA 1
ATOM 707 C C . PRO A 1 86 ? 4.399 7.463 2.473 1.00 94.38 86 PRO A C 1
ATOM 709 O O . PRO A 1 86 ? 4.335 7.118 1.293 1.00 94.38 86 PRO A O 1
ATOM 712 N N . TYR A 1 87 ? 4.546 6.565 3.452 1.00 95.88 87 TYR A N 1
ATOM 713 C CA . TYR A 1 87 ? 4.873 5.164 3.192 1.00 95.88 87 TYR A CA 1
ATOM 714 C C . TYR A 1 87 ? 3.667 4.243 3.337 1.00 95.88 87 TYR A C 1
ATOM 716 O O . TYR A 1 87 ? 2.828 4.431 4.210 1.00 95.88 87 TYR A O 1
ATOM 724 N N . LEU A 1 88 ? 3.642 3.177 2.537 1.00 96.25 88 LEU A N 1
ATOM 725 C CA . LEU A 1 88 ? 2.681 2.082 2.679 1.00 96.25 88 LEU A CA 1
ATOM 726 C C . LEU A 1 88 ? 2.817 1.390 4.040 1.00 96.25 88 LEU A C 1
ATOM 728 O O . LEU A 1 88 ? 3.936 1.026 4.415 1.00 96.25 88 LEU A O 1
ATOM 732 N N . SER A 1 89 ? 1.694 1.129 4.708 1.00 94.50 89 SER A N 1
ATOM 733 C CA . SER A 1 89 ? 1.590 0.205 5.838 1.00 94.50 89 SER A CA 1
ATOM 734 C C . SER A 1 89 ? 0.759 -1.026 5.474 1.00 94.50 89 SER A C 1
ATOM 736 O O . SER A 1 89 ? -0.296 -0.915 4.856 1.00 94.50 89 SER A O 1
ATOM 738 N N . GLY A 1 90 ? 1.221 -2.205 5.894 1.00 91.06 90 GLY A N 1
ATOM 739 C CA . GLY A 1 90 ? 0.502 -3.474 5.743 1.00 91.06 90 GLY A CA 1
ATOM 740 C C . GLY A 1 90 ? -0.634 -3.683 6.748 1.00 91.06 90 GLY A C 1
ATOM 741 O O . GLY A 1 90 ? -1.365 -4.658 6.626 1.00 91.06 90 GLY A O 1
ATOM 742 N N . GLY A 1 91 ? -0.812 -2.786 7.725 1.00 89.75 91 GLY A N 1
ATOM 743 C CA . GLY A 1 91 ? -1.819 -2.959 8.780 1.00 89.75 91 GLY A CA 1
ATOM 744 C C . GLY A 1 91 ? -3.272 -2.729 8.340 1.00 89.75 91 GLY A C 1
ATOM 745 O O . GLY A 1 91 ? -4.182 -2.984 9.125 1.00 89.75 91 GLY A O 1
ATOM 746 N N . GLY A 1 92 ? -3.510 -2.254 7.113 1.00 91.75 92 GLY A N 1
ATOM 747 C CA . GLY A 1 92 ? -4.854 -2.046 6.579 1.00 91.75 92 GLY A CA 1
ATOM 748 C C . GLY A 1 92 ? -4.865 -1.768 5.077 1.00 91.75 92 GLY A C 1
ATOM 749 O O . GLY A 1 92 ? -4.009 -1.046 4.562 1.00 91.75 92 GLY A O 1
ATOM 750 N N . LEU A 1 93 ? -5.849 -2.340 4.380 1.00 96.00 93 LEU A N 1
ATOM 751 C CA . LEU A 1 93 ? -6.152 -2.037 2.983 1.00 96.00 93 LEU A CA 1
ATOM 752 C C . LEU A 1 93 ? -7.653 -2.160 2.710 1.00 96.00 93 LEU A C 1
ATOM 754 O O . LEU A 1 93 ? -8.350 -2.952 3.346 1.00 96.00 93 LEU A O 1
ATOM 758 N N . ILE A 1 94 ? -8.143 -1.404 1.733 1.00 96.44 94 ILE A N 1
ATOM 759 C CA . ILE A 1 94 ? -9.470 -1.574 1.131 1.00 96.44 94 ILE A CA 1
ATOM 760 C C . ILE A 1 94 ? -9.299 -1.764 -0.373 1.00 96.44 94 ILE A C 1
ATOM 762 O O . ILE A 1 94 ? -8.497 -1.078 -1.008 1.00 96.44 94 ILE A O 1
ATOM 766 N N . ALA A 1 95 ? -10.023 -2.720 -0.954 1.00 97.88 95 ALA A N 1
ATOM 767 C CA . ALA A 1 95 ? -9.845 -3.066 -2.355 1.00 97.88 95 ALA A CA 1
ATOM 768 C C . ALA A 1 95 ? -11.140 -3.504 -3.040 1.00 97.88 95 ALA A C 1
ATOM 770 O O . ALA A 1 95 ? -12.010 -4.146 -2.448 1.00 97.88 95 ALA A O 1
ATOM 771 N N . ARG A 1 96 ? -11.226 -3.234 -4.344 1.00 97.50 96 ARG A N 1
ATOM 772 C CA . ARG A 1 96 ? -12.136 -3.949 -5.236 1.00 97.50 96 ARG A CA 1
ATOM 773 C C . ARG A 1 96 ? -11.615 -5.366 -5.422 1.00 97.50 96 ARG A C 1
ATOM 775 O O . ARG A 1 96 ? -10.456 -5.558 -5.781 1.00 97.50 96 ARG A O 1
ATOM 782 N N . VAL A 1 97 ? -12.490 -6.359 -5.277 1.00 96.31 97 VAL A N 1
ATOM 783 C CA . VAL A 1 97 ? -12.120 -7.783 -5.387 1.00 96.31 97 VAL A CA 1
ATOM 784 C C . VAL A 1 97 ? -11.401 -8.101 -6.704 1.00 96.31 97 VAL A C 1
ATOM 786 O O . VAL A 1 97 ? -10.439 -8.864 -6.711 1.00 96.31 97 VAL A O 1
ATOM 789 N N . TRP A 1 98 ? -11.830 -7.509 -7.823 1.00 96.88 98 TRP A N 1
ATOM 790 C CA . TRP A 1 98 ? -11.194 -7.738 -9.125 1.00 96.88 98 TRP A CA 1
ATOM 791 C C . TRP A 1 98 ? -9.743 -7.231 -9.170 1.00 96.88 98 TRP A C 1
ATOM 793 O O . TRP A 1 98 ? -8.889 -7.887 -9.763 1.00 96.88 98 TRP A O 1
ATOM 803 N N . ALA A 1 99 ? -9.455 -6.094 -8.528 1.00 97.81 99 ALA A N 1
ATOM 804 C CA . ALA A 1 99 ? -8.116 -5.517 -8.471 1.00 97.81 99 ALA A CA 1
ATOM 805 C C . ALA A 1 99 ? -7.253 -6.301 -7.482 1.00 97.81 99 ALA A C 1
ATOM 807 O O . ALA A 1 99 ? -6.122 -6.666 -7.798 1.00 97.81 99 ALA A O 1
ATOM 808 N N . PHE A 1 100 ? -7.830 -6.652 -6.330 1.00 97.25 100 PHE A N 1
ATOM 809 C CA . PHE A 1 100 ? -7.160 -7.450 -5.311 1.00 97.25 100 PHE A CA 1
ATOM 810 C C . PHE A 1 100 ? -6.704 -8.809 -5.849 1.00 97.25 100 PHE A C 1
ATOM 812 O O . PHE A 1 100 ? -5.576 -9.203 -5.603 1.00 97.25 100 PHE A O 1
ATOM 819 N N . LYS A 1 101 ? -7.501 -9.487 -6.687 1.00 96.25 101 LYS A N 1
ATOM 820 C CA . LYS A 1 101 ? -7.079 -10.740 -7.345 1.00 96.25 101 LYS A CA 1
ATOM 821 C C . LYS A 1 101 ? -5.800 -10.594 -8.179 1.00 96.25 101 LYS A C 1
ATOM 823 O O . LYS A 1 101 ? -5.000 -11.522 -8.230 1.00 96.25 101 LYS A O 1
ATOM 828 N N . LYS A 1 102 ? -5.602 -9.451 -8.843 1.00 96.44 102 LYS A N 1
ATOM 829 C CA . LYS A 1 102 ? -4.374 -9.179 -9.613 1.00 96.44 102 LYS A CA 1
ATOM 830 C C . LYS A 1 102 ? -3.199 -8.883 -8.696 1.00 96.44 102 LYS A C 1
ATOM 832 O O . LYS A 1 102 ? -2.102 -9.372 -8.944 1.00 96.44 102 LYS A O 1
ATOM 837 N N . PHE A 1 103 ? -3.446 -8.107 -7.645 1.00 96.88 103 PHE A N 1
ATOM 838 C CA . PHE A 1 103 ? -2.457 -7.840 -6.610 1.00 96.88 103 PHE A CA 1
ATOM 839 C C . PHE A 1 103 ? -1.980 -9.129 -5.940 1.00 96.88 103 PHE A C 1
ATOM 841 O O . PHE A 1 103 ? -0.782 -9.367 -5.901 1.00 96.88 103 PHE A O 1
ATOM 848 N N . GLU A 1 104 ? -2.903 -9.990 -5.516 1.00 95.81 104 GLU A N 1
ATOM 849 C CA . GLU A 1 104 ? -2.619 -11.300 -4.922 1.00 95.81 104 GLU A CA 1
ATOM 850 C C . GLU A 1 104 ? -1.815 -12.198 -5.861 1.00 95.81 104 GLU A C 1
ATOM 852 O O . GLU A 1 104 ? -0.891 -12.879 -5.426 1.00 95.81 104 GLU A O 1
ATOM 857 N N . TYR A 1 105 ? -2.115 -12.175 -7.163 1.00 95.56 105 TYR A N 1
ATOM 858 C CA . TYR A 1 105 ? -1.311 -12.897 -8.145 1.00 95.56 105 TYR A CA 1
ATOM 859 C C . TYR A 1 105 ? 0.135 -12.379 -8.177 1.00 95.56 105 TYR A C 1
ATOM 861 O O . TYR A 1 105 ? 1.066 -13.164 -8.020 1.00 95.56 105 TYR A O 1
ATOM 869 N N . ALA A 1 106 ? 0.334 -11.064 -8.314 1.00 96.25 106 ALA A N 1
ATOM 870 C CA . ALA A 1 106 ? 1.670 -10.462 -8.337 1.00 96.25 106 ALA A CA 1
ATOM 871 C C . ALA A 1 106 ? 2.431 -10.674 -7.012 1.00 96.25 106 ALA A C 1
ATOM 873 O O . ALA A 1 106 ? 3.629 -10.963 -7.018 1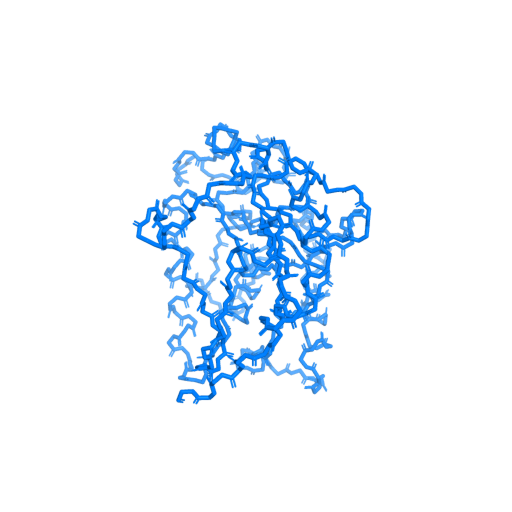.00 96.25 106 ALA A O 1
ATOM 874 N N . PHE A 1 107 ? 1.726 -10.581 -5.883 1.00 95.69 107 PHE A N 1
ATOM 875 C CA . PHE A 1 107 ? 2.238 -10.889 -4.551 1.00 95.69 107 PHE A CA 1
ATOM 876 C C . PHE A 1 107 ? 2.691 -12.344 -4.453 1.00 95.69 107 PHE A C 1
ATOM 878 O O . PHE A 1 107 ? 3.824 -12.605 -4.059 1.00 95.69 107 PHE A O 1
ATOM 885 N N . GLY A 1 108 ? 1.845 -13.289 -4.866 1.00 93.75 108 GLY A N 1
ATOM 886 C CA . GLY A 1 108 ? 2.156 -14.714 -4.850 1.00 93.75 108 GLY A CA 1
ATOM 887 C C . GLY A 1 108 ? 3.352 -15.067 -5.732 1.00 93.75 108 GLY A C 1
ATOM 888 O O . GLY A 1 108 ? 4.157 -15.916 -5.358 1.00 93.75 108 GLY A O 1
ATOM 889 N N . GLU A 1 109 ? 3.520 -14.398 -6.873 1.00 94.19 109 GLU A N 1
ATOM 890 C CA . GLU A 1 109 ? 4.699 -14.585 -7.722 1.00 94.19 109 GLU A CA 1
ATOM 891 C C . GLU A 1 109 ? 5.992 -14.100 -7.043 1.00 94.19 109 GLU A C 1
ATOM 893 O O . GLU A 1 109 ? 7.022 -14.757 -7.184 1.00 94.19 109 GLU A O 1
ATOM 898 N N . LEU A 1 110 ? 5.963 -12.994 -6.285 1.00 92.00 110 LEU A N 1
ATOM 899 C CA . LEU A 1 110 ? 7.127 -12.543 -5.502 1.00 92.00 110 LEU A CA 1
ATOM 900 C C . LEU A 1 110 ? 7.403 -13.446 -4.305 1.00 92.00 110 LEU A C 1
ATOM 902 O O . LEU A 1 110 ? 8.560 -13.756 -4.014 1.00 92.00 110 LEU A O 1
ATOM 906 N N . LEU A 1 111 ? 6.341 -13.89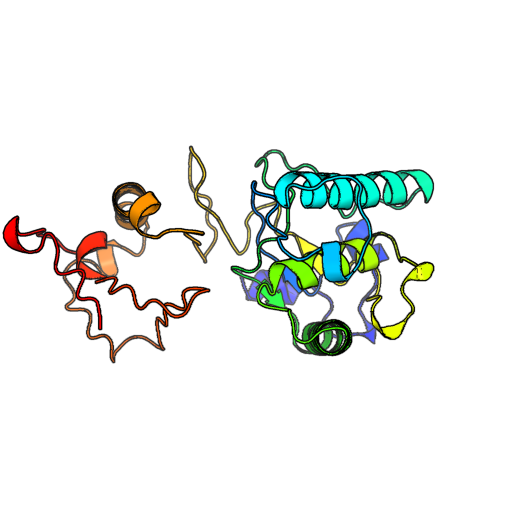6 -3.639 1.00 92.69 111 LEU A N 1
ATOM 907 C CA . LEU A 1 111 ? 6.435 -14.795 -2.499 1.00 92.69 111 LEU A CA 1
ATOM 908 C C . LEU A 1 111 ? 7.133 -16.106 -2.885 1.00 92.69 111 LEU A C 1
ATOM 910 O O . LEU A 1 111 ? 7.966 -16.592 -2.137 1.00 92.69 111 LEU A O 1
ATOM 914 N N . LYS A 1 112 ? 6.879 -16.642 -4.086 1.00 91.44 112 LYS A N 1
ATOM 915 C CA . LYS A 1 112 ? 7.572 -17.839 -4.606 1.00 91.44 112 LYS A CA 1
ATOM 916 C C . LYS A 1 112 ? 9.071 -17.637 -4.858 1.00 91.44 112 LYS A C 1
ATOM 918 O O . LYS A 1 112 ? 9.781 -18.619 -5.049 1.00 91.44 112 LYS A O 1
ATOM 923 N N . GLY A 1 113 ? 9.547 -16.393 -4.918 1.00 87.75 113 GLY A N 1
ATOM 924 C CA . GLY A 1 113 ? 10.945 -16.074 -5.207 1.00 87.75 113 GLY A CA 1
ATOM 925 C C . GLY A 1 113 ? 11.913 -16.382 -4.063 1.00 87.75 113 GLY A C 1
ATOM 926 O O . GLY A 1 113 ? 13.113 -16.459 -4.309 1.00 87.75 113 GLY A O 1
ATOM 927 N N . SER A 1 114 ? 11.419 -16.554 -2.833 1.00 91.56 114 SER A N 1
ATOM 928 C CA . SER A 1 114 ? 12.234 -16.903 -1.667 1.00 91.56 114 SER A CA 1
ATOM 929 C C . SER A 1 114 ? 11.378 -17.554 -0.581 1.00 91.56 114 SER A C 1
ATOM 931 O O . SER A 1 114 ? 10.242 -17.155 -0.361 1.00 91.56 114 SER A O 1
ATOM 933 N N . GLU A 1 115 ? 11.925 -18.524 0.145 1.00 90.38 115 GLU A N 1
ATOM 934 C CA . GLU A 1 115 ? 11.273 -19.085 1.339 1.00 90.38 115 GLU A CA 1
ATOM 935 C C . GLU A 1 115 ? 11.552 -18.253 2.601 1.00 90.38 115 GLU A C 1
ATOM 937 O O . GLU A 1 115 ? 10.983 -18.507 3.659 1.00 90.38 115 GLU A O 1
ATOM 942 N N . GLU A 1 116 ? 12.418 -17.241 2.503 1.00 91.25 116 GLU A N 1
ATOM 943 C CA . GLU A 1 116 ? 12.856 -16.446 3.652 1.00 91.25 116 GLU A CA 1
ATOM 944 C C . GLU A 1 116 ? 11.855 -15.351 4.039 1.00 91.25 116 GLU A C 1
ATOM 946 O O . GLU A 1 116 ? 12.000 -14.745 5.101 1.00 91.25 116 GLU A O 1
ATOM 951 N N . TRP A 1 117 ? 10.842 -15.074 3.211 1.00 89.62 117 TRP A N 1
ATOM 952 C CA . TRP A 1 117 ? 9.828 -14.051 3.471 1.00 89.62 117 TRP A CA 1
ATOM 953 C C . TRP A 1 117 ? 9.111 -14.266 4.813 1.00 89.62 117 TRP A C 1
ATOM 955 O O . TRP A 1 117 ? 8.473 -15.287 5.046 1.00 89.62 117 TRP A O 1
ATOM 965 N N . TRP A 1 118 ? 9.146 -13.250 5.671 1.00 89.06 118 TRP A N 1
ATOM 966 C CA . TRP A 1 118 ? 8.402 -13.182 6.933 1.00 89.06 118 TRP A CA 1
ATOM 967 C C . TRP A 1 118 ? 7.654 -11.854 7.121 1.00 89.06 118 TRP A C 1
ATOM 969 O O . TRP A 1 118 ? 6.823 -11.744 8.018 1.00 89.06 118 TRP A O 1
ATOM 979 N N . SER A 1 119 ? 7.930 -10.846 6.288 1.00 90.19 119 SER A N 1
ATOM 980 C CA . SER A 1 119 ? 7.286 -9.535 6.301 1.00 90.19 119 SER A CA 1
ATOM 981 C C . SER A 1 119 ? 6.595 -9.254 4.971 1.00 90.19 119 SER A C 1
ATOM 983 O O . SER A 1 119 ? 7.234 -8.908 3.976 1.00 90.19 119 SER A O 1
ATOM 985 N N . GLU A 1 120 ? 5.267 -9.288 4.976 1.00 90.50 120 GLU A N 1
ATOM 986 C CA . GLU A 1 120 ? 4.432 -8.934 3.829 1.00 90.50 120 GLU A CA 1
ATOM 987 C C . GLU A 1 120 ? 4.648 -7.481 3.375 1.00 90.50 120 GLU A C 1
ATOM 989 O O . GLU A 1 120 ? 4.654 -7.196 2.176 1.00 90.50 120 GLU A O 1
ATOM 994 N N . GLN A 1 121 ? 4.947 -6.561 4.305 1.00 91.81 121 GLN A N 1
ATOM 995 C CA . GLN A 1 121 ? 5.284 -5.169 3.975 1.00 91.81 121 GLN A CA 1
ATOM 996 C C . GLN A 1 121 ? 6.510 -5.053 3.057 1.00 91.81 121 GLN A C 1
ATOM 998 O O . GLN A 1 121 ? 6.584 -4.117 2.255 1.00 91.81 121 GLN A O 1
ATOM 1003 N N . SER A 1 122 ? 7.445 -6.007 3.139 1.00 94.69 122 SER A N 1
ATOM 1004 C CA . SER A 1 122 ? 8.627 -6.054 2.268 1.00 94.69 122 SER A CA 1
ATOM 1005 C C . SER A 1 122 ? 8.297 -6.486 0.835 1.00 94.69 122 SER A C 1
ATOM 1007 O O . SER A 1 122 ? 9.093 -6.222 -0.059 1.00 94.69 122 SER A O 1
ATOM 1009 N N . ILE A 1 123 ? 7.113 -7.064 0.598 1.00 95.25 123 ILE A N 1
ATOM 1010 C CA . ILE A 1 123 ? 6.590 -7.412 -0.733 1.00 95.25 123 ILE A CA 1
ATOM 1011 C C . ILE A 1 123 ? 5.623 -6.326 -1.240 1.00 95.25 123 ILE A C 1
ATOM 1013 O O . ILE A 1 123 ? 5.688 -5.920 -2.401 1.00 95.25 123 ILE A O 1
ATOM 1017 N N . TYR A 1 124 ? 4.758 -5.788 -0.372 1.00 96.38 124 TYR A N 1
ATOM 1018 C CA . TYR A 1 124 ? 3.772 -4.763 -0.743 1.00 96.38 124 TYR A CA 1
ATOM 1019 C C . TYR A 1 124 ? 4.411 -3.484 -1.294 1.00 96.38 124 TYR A C 1
ATOM 1021 O O . TYR A 1 124 ? 3.935 -2.917 -2.278 1.00 96.38 124 TYR A O 1
ATOM 1029 N N . LYS A 1 125 ? 5.497 -3.016 -0.668 1.00 95.69 125 LYS A N 1
ATOM 1030 C CA . LYS A 1 125 ? 6.180 -1.776 -1.064 1.00 95.69 125 LYS A CA 1
ATOM 1031 C C . LYS A 1 125 ? 6.785 -1.864 -2.479 1.00 95.69 125 LYS A C 1
ATOM 1033 O O . LYS A 1 125 ? 6.549 -0.937 -3.252 1.00 95.69 125 LYS A O 1
ATOM 1038 N N . PRO A 1 126 ? 7.496 -2.943 -2.866 1.00 95.75 126 PRO A N 1
ATOM 1039 C CA . PRO A 1 126 ? 7.884 -3.176 -4.258 1.00 95.75 126 PRO A CA 1
ATOM 1040 C C . PRO A 1 126 ? 6.719 -3.148 -5.240 1.00 95.75 126 PRO A C 1
ATOM 1042 O O . PRO A 1 126 ? 6.789 -2.417 -6.224 1.00 95.75 126 PRO A O 1
ATOM 1045 N N . LEU A 1 127 ? 5.624 -3.858 -4.949 1.00 96.94 127 LEU A N 1
ATOM 1046 C CA . LEU A 1 127 ? 4.447 -3.871 -5.823 1.00 96.94 127 LEU A CA 1
ATOM 1047 C C . LEU A 1 127 ? 3.864 -2.467 -6.027 1.00 96.94 127 LEU A C 1
ATOM 1049 O O . LEU A 1 127 ? 3.553 -2.099 -7.159 1.00 96.94 127 LEU A O 1
ATOM 1053 N N . LEU A 1 128 ? 3.767 -1.665 -4.959 1.00 97.12 128 LEU A N 1
ATOM 1054 C CA . LEU A 1 128 ? 3.355 -0.261 -5.041 1.00 97.12 128 LEU A CA 1
ATOM 1055 C C . LEU A 1 128 ? 4.291 0.540 -5.950 1.00 97.12 128 LEU A C 1
ATOM 1057 O O . LEU A 1 128 ? 3.825 1.185 -6.888 1.00 97.12 128 LEU A O 1
ATOM 1061 N N . ILE A 1 129 ? 5.597 0.519 -5.669 1.00 96.06 129 ILE A N 1
ATOM 1062 C CA . ILE A 1 129 ? 6.553 1.365 -6.387 1.00 96.06 129 ILE A CA 1
ATOM 1063 C C . ILE A 1 129 ? 6.618 0.961 -7.853 1.00 96.06 129 ILE A C 1
ATOM 1065 O O . ILE A 1 129 ? 6.481 1.828 -8.709 1.00 96.06 129 ILE A O 1
ATOM 1069 N N . TRP A 1 130 ? 6.755 -0.329 -8.163 1.00 95.88 130 TRP A N 1
ATOM 1070 C CA . TRP A 1 130 ? 6.809 -0.817 -9.542 1.00 95.88 130 TRP A CA 1
ATOM 1071 C C . TRP A 1 130 ? 5.514 -0.557 -10.309 1.00 95.88 130 TRP A C 1
ATOM 1073 O O . TRP A 1 130 ? 5.580 -0.224 -11.493 1.00 95.88 130 TRP A O 1
ATOM 1083 N N . SER A 1 131 ? 4.352 -0.647 -9.650 1.00 95.06 131 SER A N 1
ATOM 1084 C CA . SER A 1 131 ? 3.072 -0.248 -10.240 1.00 95.06 131 SER A CA 1
ATOM 1085 C C . SER A 1 131 ? 3.027 1.251 -10.513 1.00 95.06 131 SER A C 1
ATOM 1087 O O . SER A 1 131 ? 2.607 1.647 -11.597 1.00 95.06 131 SER A O 1
ATOM 1089 N N . ALA A 1 132 ? 3.508 2.099 -9.600 1.00 95.31 132 ALA A N 1
ATOM 1090 C CA . ALA A 1 132 ? 3.634 3.522 -9.872 1.00 95.31 132 ALA A CA 1
ATOM 1091 C C . ALA A 1 132 ? 4.557 3.724 -11.084 1.00 95.31 132 ALA A C 1
ATOM 1093 O O . ALA A 1 132 ? 4.091 4.043 -12.175 1.00 95.31 132 ALA A O 1
ATOM 1094 N N . ILE A 1 133 ? 5.849 3.445 -10.975 1.00 94.94 133 ILE A N 1
ATOM 1095 C CA . ILE A 1 133 ? 6.826 3.832 -12.004 1.00 94.94 133 ILE A CA 1
ATOM 1096 C C . ILE A 1 133 ? 6.745 3.024 -13.310 1.00 94.94 133 ILE A C 1
ATOM 1098 O O . ILE A 1 133 ? 7.484 3.344 -14.242 1.00 94.94 133 ILE A O 1
ATOM 1102 N N . GLN A 1 134 ? 5.902 1.984 -13.378 1.00 93.62 134 GLN A N 1
ATOM 1103 C CA . GLN A 1 134 ? 5.850 1.005 -14.472 1.00 93.62 134 GLN A CA 1
ATOM 1104 C C . GLN A 1 134 ? 7.260 0.473 -14.774 1.00 93.62 134 GLN A C 1
ATOM 1106 O O . GLN A 1 134 ? 7.878 0.814 -15.784 1.00 93.62 134 GLN A O 1
ATOM 1111 N N . GLU A 1 135 ? 7.827 -0.267 -13.818 1.00 92.25 135 GLU A N 1
ATOM 1112 C CA . GLU A 1 135 ? 9.198 -0.781 -13.908 1.00 92.25 135 GLU A CA 1
ATOM 1113 C C . GLU A 1 135 ? 9.297 -1.909 -14.941 1.00 92.25 135 GLU A C 1
ATOM 1115 O O . GLU A 1 135 ? 8.797 -3.008 -14.729 1.00 92.25 135 GLU A O 1
ATOM 1120 N N . GLU A 1 136 ? 9.972 -1.663 -16.060 1.00 86.75 136 GLU A N 1
ATOM 1121 C CA . GLU A 1 136 ? 10.084 -2.653 -17.137 1.00 86.75 136 GLU A CA 1
ATOM 1122 C C . GLU A 1 136 ? 11.071 -3.774 -16.785 1.00 86.75 136 GLU A C 1
ATOM 1124 O O . GLU A 1 136 ? 10.886 -4.916 -17.206 1.00 86.75 136 GLU A O 1
ATOM 1129 N N . ALA A 1 137 ? 12.084 -3.475 -15.962 1.00 87.06 137 ALA A N 1
ATOM 1130 C CA . ALA A 1 137 ? 13.162 -4.409 -15.642 1.00 87.06 137 ALA A CA 1
ATOM 1131 C C . ALA A 1 137 ? 12.738 -5.583 -14.741 1.00 87.06 137 ALA A C 1
ATOM 1133 O O . ALA A 1 137 ? 13.402 -6.616 -14.740 1.00 87.06 137 ALA A O 1
ATOM 1134 N N . VAL A 1 138 ? 11.646 -5.455 -13.978 1.00 84.25 138 VAL A N 1
ATOM 1135 C CA . VAL A 1 138 ? 11.209 -6.506 -13.035 1.00 84.25 138 VAL A CA 1
ATOM 1136 C C . VAL A 1 138 ? 10.366 -7.587 -13.710 1.00 84.25 138 VAL A C 1
ATOM 1138 O O . VAL A 1 138 ? 10.266 -8.697 -13.198 1.00 84.25 138 VAL A O 1
ATOM 1141 N N . GLY A 1 139 ? 9.824 -7.308 -14.898 1.00 84.94 139 GLY A N 1
ATOM 1142 C CA . GLY A 1 139 ? 9.000 -8.233 -15.670 1.00 84.94 139 GLY A CA 1
ATOM 1143 C C . GLY A 1 139 ? 7.498 -8.072 -15.413 1.00 84.94 139 GLY A C 1
ATOM 1144 O O . GLY A 1 139 ? 7.040 -7.836 -14.297 1.00 84.94 139 GLY A O 1
ATOM 1145 N N . GLN A 1 140 ? 6.709 -8.252 -16.475 1.00 83.75 140 GLN A N 1
ATOM 1146 C CA . GLN A 1 140 ? 5.280 -7.904 -16.512 1.00 83.75 140 GLN A CA 1
ATOM 1147 C C . GLN A 1 140 ? 4.407 -8.646 -15.489 1.00 83.75 140 GLN A C 1
ATOM 1149 O O . GLN A 1 140 ? 3.378 -8.127 -15.072 1.00 83.75 140 GLN A O 1
ATOM 1154 N N . ARG A 1 141 ? 4.816 -9.838 -15.037 1.00 85.94 141 ARG A N 1
ATOM 1155 C CA . ARG A 1 141 ? 4.054 -10.626 -14.051 1.00 85.94 141 ARG A CA 1
ATOM 1156 C C . ARG A 1 141 ? 3.958 -9.972 -12.666 1.00 85.94 141 ARG A C 1
ATOM 1158 O O . ARG A 1 141 ? 3.055 -10.315 -11.912 1.00 85.94 141 ARG A O 1
ATOM 1165 N N . PHE A 1 142 ? 4.857 -9.039 -12.343 1.00 86.06 142 PHE A N 1
ATOM 1166 C CA . PHE A 1 142 ? 4.864 -8.329 -11.058 1.00 86.06 142 PHE A CA 1
ATOM 1167 C C . PHE A 1 142 ? 4.345 -6.889 -11.163 1.00 86.06 142 PHE A C 1
ATOM 1169 O O . PHE A 1 142 ? 4.110 -6.239 -10.146 1.00 86.06 142 PHE A O 1
ATOM 1176 N N . VAL A 1 143 ? 4.178 -6.369 -12.384 1.00 88.00 143 VAL A N 1
ATOM 1177 C CA . VAL A 1 143 ? 3.835 -4.963 -12.622 1.00 88.00 143 VAL A CA 1
ATOM 1178 C C . VAL A 1 143 ? 2.330 -4.830 -12.795 1.00 88.00 143 VAL A C 1
ATOM 1180 O O . VAL A 1 143 ? 1.761 -5.156 -13.835 1.00 88.00 143 VAL A O 1
ATOM 1183 N N . LEU A 1 144 ? 1.668 -4.311 -11.764 1.00 94.94 144 LEU A N 1
ATOM 1184 C CA . LEU A 1 144 ? 0.266 -3.914 -11.862 1.00 94.94 144 LEU A CA 1
ATOM 1185 C C . LEU A 1 144 ? 0.139 -2.615 -12.664 1.00 94.94 144 LEU A C 1
ATOM 1187 O O . LEU A 1 144 ? 1.041 -1.773 -12.643 1.00 94.94 144 LEU A O 1
ATOM 1191 N N . LYS A 1 145 ? -1.011 -2.409 -13.321 1.00 95.19 145 LYS A N 1
ATOM 1192 C CA . LYS A 1 145 ? -1.283 -1.166 -14.065 1.00 95.19 145 LYS A CA 1
ATOM 1193 C C . LYS A 1 145 ? -1.084 0.054 -13.157 1.00 95.19 145 LYS A C 1
ATOM 1195 O O . LYS A 1 145 ? -1.462 0.021 -11.985 1.00 95.19 145 LYS A O 1
ATOM 1200 N N . ARG A 1 146 ? -0.525 1.135 -13.701 1.00 95.50 146 ARG A N 1
ATOM 1201 C CA . ARG A 1 146 ? -0.288 2.383 -12.961 1.00 95.50 146 ARG A CA 1
ATOM 1202 C C . ARG A 1 146 ? -1.580 2.904 -12.333 1.00 95.50 146 ARG A C 1
ATOM 1204 O O . ARG A 1 146 ? -2.612 2.936 -12.997 1.00 95.50 146 ARG A O 1
ATOM 1211 N N . GLY A 1 147 ? -1.519 3.295 -11.061 1.00 96.38 147 GLY A N 1
ATOM 1212 C CA . GLY A 1 147 ? -2.686 3.747 -10.293 1.00 96.38 147 GLY A CA 1
ATOM 1213 C C . GLY A 1 147 ? -3.582 2.617 -9.775 1.00 96.38 147 GLY A C 1
ATOM 1214 O O . GLY A 1 147 ? -4.654 2.888 -9.247 1.00 96.38 147 GLY A O 1
ATOM 1215 N N . MET A 1 148 ? -3.196 1.343 -9.932 1.00 97.56 148 MET A N 1
ATOM 1216 C CA . MET A 1 148 ? -3.967 0.233 -9.359 1.00 97.56 148 MET A CA 1
ATOM 1217 C C . MET A 1 148 ? -3.817 0.170 -7.836 1.00 97.56 148 MET A C 1
ATOM 1219 O O . MET A 1 148 ? -4.794 -0.120 -7.146 1.00 97.56 148 MET A O 1
ATOM 1223 N N . ILE A 1 149 ? -2.614 0.457 -7.330 1.00 98.12 149 ILE A N 1
ATOM 1224 C CA . ILE A 1 149 ? -2.326 0.602 -5.902 1.00 98.12 149 ILE A CA 1
ATOM 1225 C C . ILE A 1 149 ? -2.179 2.090 -5.581 1.00 98.12 149 ILE A C 1
ATOM 1227 O O . ILE A 1 149 ? -1.399 2.790 -6.226 1.00 98.12 149 ILE A O 1
ATOM 1231 N N . GLY A 1 150 ? -2.894 2.540 -4.556 1.00 97.19 150 GLY A N 1
ATOM 1232 C CA . GLY A 1 150 ? -2.795 3.872 -3.981 1.00 97.19 150 GLY A CA 1
ATOM 1233 C C . GLY A 1 150 ? -2.577 3.833 -2.474 1.00 97.19 150 GLY A C 1
ATOM 1234 O O . GLY A 1 150 ? -2.662 2.785 -1.827 1.00 97.19 150 GLY A O 1
ATOM 1235 N N . LEU A 1 151 ? -2.293 5.011 -1.931 1.00 96.94 151 LEU A N 1
ATOM 1236 C CA . LEU A 1 151 ? -2.058 5.250 -0.516 1.00 96.94 151 LEU A CA 1
ATOM 1237 C C . LEU A 1 151 ? -3.120 6.205 0.028 1.00 96.94 151 LEU A C 1
ATOM 1239 O O . LEU A 1 151 ? -3.408 7.231 -0.587 1.00 96.94 151 LEU A O 1
ATOM 1243 N N . ASP A 1 152 ? -3.706 5.854 1.170 1.00 95.31 152 ASP A N 1
ATOM 1244 C CA . ASP A 1 152 ? -4.708 6.651 1.879 1.00 95.31 152 ASP A CA 1
ATOM 1245 C C . ASP A 1 152 ? -4.046 7.837 2.597 1.00 95.31 152 ASP A C 1
ATOM 1247 O O . ASP A 1 152 ? -3.888 7.859 3.817 1.00 95.31 152 ASP A O 1
ATOM 1251 N N . TYR A 1 153 ? -3.554 8.793 1.807 1.00 93.12 153 TYR A N 1
ATOM 1252 C CA . TYR A 1 153 ? -2.837 9.970 2.302 1.00 93.12 153 TYR A CA 1
ATOM 1253 C C . TYR A 1 153 ? -3.719 10.911 3.123 1.00 93.12 153 TYR A C 1
ATOM 1255 O O . TYR A 1 153 ? -3.228 11.523 4.071 1.00 93.12 153 TYR A O 1
ATOM 1263 N N . GLU A 1 154 ? -5.001 10.982 2.769 1.00 90.69 154 GLU A N 1
ATOM 1264 C CA . GLU A 1 154 ? -6.013 11.801 3.441 1.00 90.69 154 GLU A CA 1
ATOM 1265 C C . GLU A 1 154 ? -6.656 11.077 4.637 1.00 90.69 154 GLU A C 1
ATOM 1267 O O . GLU A 1 154 ? -7.556 11.622 5.270 1.00 90.69 154 GLU A O 1
ATOM 1272 N N . GLU A 1 155 ? -6.207 9.853 4.946 1.00 90.38 155 GLU A N 1
ATOM 1273 C CA . GLU A 1 155 ? -6.702 9.035 6.061 1.00 90.38 155 GLU A CA 1
ATOM 1274 C C . GLU A 1 155 ? -8.240 8.883 6.045 1.00 90.38 155 GLU A C 1
ATOM 1276 O O . GLU A 1 155 ? -8.908 8.955 7.076 1.00 90.38 155 GLU A O 1
ATOM 1281 N N . ILE A 1 156 ? -8.827 8.678 4.858 1.00 91.25 156 ILE A N 1
ATOM 1282 C CA . ILE A 1 156 ? -10.281 8.519 4.666 1.00 91.25 156 ILE A CA 1
ATOM 1283 C C . ILE A 1 156 ? -10.759 7.189 5.262 1.00 91.25 156 ILE A C 1
ATOM 1285 O O . ILE A 1 156 ? -11.883 7.074 5.761 1.00 91.25 156 ILE A O 1
ATOM 1289 N N . PHE A 1 157 ? -9.927 6.153 5.160 1.00 92.25 157 PHE A N 1
ATOM 1290 C CA . PHE A 1 157 ? -10.252 4.785 5.547 1.00 92.25 157 PHE A CA 1
ATOM 1291 C C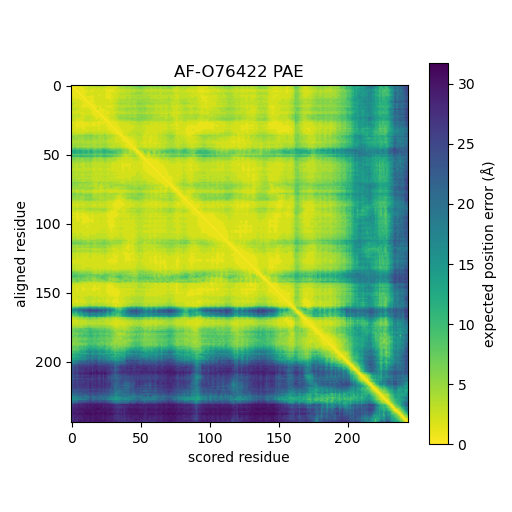 . PHE A 1 157 ? -9.505 4.367 6.805 1.00 92.25 157 PHE A C 1
ATOM 1293 O O . PHE A 1 157 ? -10.100 3.751 7.690 1.00 92.25 157 PHE A O 1
ATOM 1300 N N . PHE A 1 158 ? -8.220 4.697 6.882 1.00 92.62 158 PHE A N 1
ATOM 1301 C CA . PHE A 1 158 ? -7.330 4.231 7.932 1.00 92.62 158 PHE A CA 1
ATOM 1302 C C . PHE A 1 158 ? -6.589 5.398 8.563 1.00 92.62 158 PHE A C 1
ATOM 1304 O O . PHE A 1 158 ? -6.111 6.283 7.862 1.00 92.62 158 PHE A O 1
ATOM 1311 N N . THR A 1 159 ? -6.410 5.347 9.879 1.00 88.38 159 THR A N 1
ATOM 1312 C CA . THR A 1 159 ? -5.505 6.257 10.575 1.00 88.38 159 THR A CA 1
ATOM 1313 C C . THR A 1 159 ? -4.569 5.510 11.510 1.00 88.38 159 THR A C 1
ATOM 1315 O O . THR A 1 159 ? -4.979 4.627 12.267 1.00 88.38 159 THR A O 1
ATOM 1318 N N . ILE A 1 160 ? -3.293 5.892 11.474 1.00 87.88 160 ILE A N 1
ATOM 1319 C CA . ILE A 1 160 ? -2.345 5.597 12.550 1.00 87.88 160 ILE A CA 1
ATOM 1320 C C . ILE A 1 160 ? -2.269 6.841 13.432 1.00 87.88 160 ILE A C 1
ATOM 1322 O O . ILE A 1 160 ? -1.857 7.896 12.937 1.00 87.88 160 ILE A O 1
ATOM 1326 N N . PRO A 1 161 ? -2.610 6.757 14.728 1.00 81.62 161 PRO A N 1
ATOM 1327 C CA . PRO A 1 161 ? -2.610 7.928 15.590 1.00 81.62 161 PRO A CA 1
ATOM 1328 C C . PRO A 1 161 ? -1.224 8.564 15.748 1.00 81.62 161 PRO A C 1
ATOM 1330 O O . PRO A 1 161 ? -0.355 8.058 16.463 1.00 81.62 161 PRO A O 1
ATOM 1333 N N . SER A 1 162 ? -1.032 9.740 15.157 1.00 72.81 162 SER A N 1
ATOM 1334 C CA . SER A 1 162 ? 0.124 10.615 15.386 1.00 72.81 162 SER A CA 1
ATOM 1335 C C . SER A 1 162 ? -0.111 11.522 16.606 1.00 72.81 162 SER A C 1
ATOM 1337 O O . SER A 1 162 ? -1.055 11.322 17.373 1.00 72.81 162 SER A O 1
ATOM 1339 N N . SER A 1 163 ? 0.796 12.451 16.903 1.00 53.56 163 SER A N 1
ATOM 1340 C CA . SER A 1 163 ? 0.477 13.581 17.784 1.00 53.56 163 SER A CA 1
ATOM 1341 C C . SER A 1 163 ? -0.536 14.491 17.070 1.00 53.56 163 SER A C 1
ATOM 1343 O O . SER A 1 163 ? -0.330 14.827 15.908 1.00 53.56 163 SER A O 1
ATOM 1345 N N . GLY A 1 164 ? -1.633 14.871 17.737 1.00 55.69 164 GLY A N 1
ATOM 1346 C CA . GLY A 1 164 ? -2.666 15.755 17.173 1.00 55.69 164 GLY A CA 1
ATOM 1347 C C . GLY A 1 164 ? -4.084 15.179 17.213 1.00 55.69 164 GLY A C 1
ATOM 1348 O O . GLY A 1 164 ? -4.345 14.183 17.889 1.00 55.69 164 GLY A O 1
ATOM 1349 N N . VAL A 1 165 ? -5.006 15.845 16.511 1.00 54.19 165 VAL A N 1
ATOM 1350 C CA . VAL A 1 165 ? -6.399 15.401 16.351 1.00 54.19 165 VAL A CA 1
ATOM 1351 C C . VAL A 1 165 ? -6.422 14.168 15.452 1.00 54.19 165 VAL A C 1
ATOM 1353 O O . VAL A 1 165 ? -5.832 14.173 14.375 1.00 54.19 165 VAL A O 1
ATOM 1356 N N . ILE A 1 166 ? -7.094 13.112 15.903 1.00 66.00 166 ILE A N 1
ATOM 1357 C CA . ILE A 1 166 ? -7.321 11.908 15.101 1.00 66.00 166 ILE A CA 1
ATOM 1358 C C . ILE A 1 166 ? -8.495 12.193 14.176 1.00 66.00 166 ILE A C 1
ATOM 1360 O O . ILE A 1 166 ? -9.535 12.659 14.641 1.00 66.00 166 ILE A O 1
ATOM 1364 N N . GLY A 1 167 ? -8.291 11.963 12.878 1.00 64.69 167 GLY A N 1
ATOM 1365 C CA . GLY A 1 167 ? -9.310 12.183 11.856 1.00 64.69 167 GLY A CA 1
ATOM 1366 C C . GLY A 1 167 ? -10.521 11.257 12.002 1.00 64.69 167 GLY A C 1
ATOM 1367 O O . GLY A 1 167 ? -10.594 10.415 12.895 1.00 64.69 167 GLY A O 1
ATOM 1368 N N . GLU A 1 168 ? -11.475 11.388 11.084 1.00 73.25 168 GLU A N 1
ATOM 1369 C CA . GLU A 1 168 ? -12.735 10.626 11.084 1.00 73.25 168 GLU A CA 1
ATOM 1370 C C . GLU A 1 168 ? -12.607 9.218 10.471 1.00 73.25 168 GLU A C 1
ATOM 1372 O O . GLU A 1 168 ? -13.611 8.581 10.141 1.00 73.25 168 GLU A O 1
ATOM 1377 N N . ALA A 1 169 ? -11.377 8.719 10.306 1.00 82.56 169 ALA A N 1
ATOM 1378 C CA . ALA A 1 169 ? -11.122 7.406 9.731 1.00 82.56 169 ALA A CA 1
ATOM 1379 C C . ALA A 1 169 ? -11.855 6.312 10.534 1.00 82.56 169 ALA A C 1
ATOM 1381 O O . ALA A 1 169 ? -11.707 6.237 11.759 1.00 82.56 169 ALA A O 1
ATOM 1382 N N . PRO A 1 170 ? -12.616 5.419 9.876 1.00 82.38 170 PRO A N 1
ATOM 1383 C CA . PRO A 1 170 ? -13.358 4.365 10.567 1.00 82.38 170 PRO A CA 1
ATOM 1384 C C . PRO A 1 170 ? -12.450 3.296 11.190 1.00 82.38 170 PRO A C 1
ATOM 1386 O O . PRO A 1 170 ? -12.877 2.611 12.119 1.00 82.38 170 PRO A O 1
ATOM 1389 N N . PHE A 1 171 ? -11.219 3.137 10.695 1.00 85.12 171 PHE A N 1
ATOM 1390 C CA . PHE A 1 171 ? -10.254 2.173 11.215 1.00 85.12 171 PHE A CA 1
ATOM 1391 C C . PHE A 1 171 ? -9.056 2.889 11.833 1.00 85.12 171 PHE A C 1
ATOM 1393 O O . PHE A 1 171 ? -8.348 3.637 11.161 1.00 85.12 171 PHE A O 1
ATOM 1400 N N . ILE A 1 172 ? -8.801 2.604 13.109 1.00 85.00 172 ILE A N 1
ATOM 1401 C CA . ILE A 1 172 ? -7.633 3.101 13.835 1.00 85.00 172 ILE A CA 1
ATOM 1402 C C . ILE A 1 172 ? -6.663 1.940 14.027 1.00 85.00 172 ILE A C 1
ATOM 1404 O O . ILE A 1 172 ? -7.020 0.919 14.617 1.00 85.00 172 ILE A O 1
ATOM 1408 N N . HIS A 1 173 ? -5.435 2.101 13.545 1.00 87.88 173 HIS A N 1
ATOM 1409 C CA . HIS A 1 173 ? -4.379 1.108 13.680 1.00 87.88 173 HIS A CA 1
ATOM 1410 C C . HIS A 1 173 ? -3.299 1.588 14.654 1.00 87.88 173 HIS A C 1
ATOM 1412 O O . HIS A 1 173 ? -2.778 2.694 14.529 1.00 87.88 173 HIS A O 1
ATOM 1418 N N . PHE A 1 174 ? -2.938 0.733 15.609 1.00 85.88 174 PHE A N 1
ATOM 1419 C CA . PHE A 1 174 ? -1.886 0.973 16.599 1.00 85.88 174 PHE A CA 1
ATOM 1420 C C . PHE A 1 174 ? -0.681 0.064 16.282 1.00 85.88 174 PHE A C 1
ATOM 1422 O O . PHE A 1 174 ? -0.580 -1.025 16.851 1.00 85.88 174 PHE A O 1
ATOM 1429 N N . PRO A 1 175 ? 0.187 0.437 15.321 1.00 84.31 175 PRO A N 1
ATOM 1430 C CA . PRO A 1 175 ? 1.233 -0.443 14.799 1.00 84.31 175 PRO A CA 1
ATOM 1431 C C . PRO A 1 175 ? 2.367 -0.678 15.798 1.00 84.31 175 PRO A C 1
ATOM 1433 O O . PRO A 1 175 ? 2.739 0.209 16.560 1.00 84.31 175 PRO A O 1
ATOM 1436 N N . GLY A 1 176 ? 3.011 -1.839 15.719 1.00 80.44 176 GLY A N 1
ATOM 1437 C CA . GLY A 1 176 ? 4.189 -2.149 16.528 1.00 80.44 176 GLY A CA 1
ATOM 1438 C C . GLY A 1 176 ? 3.836 -2.746 17.887 1.00 80.44 176 GLY A C 1
ATOM 1439 O O . GLY A 1 176 ? 2.846 -3.463 18.026 1.00 80.44 176 GLY A O 1
ATOM 1440 N N . GLN A 1 177 ? 4.690 -2.513 18.886 1.00 75.44 177 GLN A N 1
ATOM 1441 C CA . GLN A 1 177 ? 4.535 -3.161 20.185 1.00 75.44 177 GLN A CA 1
ATOM 1442 C C . GLN A 1 177 ? 3.336 -2.583 20.946 1.00 75.44 177 GLN A C 1
ATOM 1444 O O . GLN A 1 177 ? 3.309 -1.382 21.219 1.00 75.44 177 GLN A O 1
ATOM 1449 N N . PRO A 1 178 ? 2.378 -3.419 21.373 1.00 69.12 178 PRO A N 1
ATOM 1450 C CA . PRO A 1 178 ? 1.174 -2.931 22.037 1.00 69.12 178 PRO A CA 1
ATOM 1451 C C . PRO A 1 178 ? 1.424 -2.113 23.317 1.00 69.12 178 PRO A C 1
ATOM 1453 O O . PRO A 1 178 ? 0.672 -1.187 23.613 1.00 69.12 178 PRO A O 1
ATOM 1456 N N . ILE A 1 179 ? 2.497 -2.410 24.062 1.00 70.44 179 ILE A N 1
ATOM 1457 C CA . ILE A 1 179 ? 2.851 -1.678 25.291 1.00 70.44 179 ILE A CA 1
ATOM 1458 C C . ILE A 1 179 ? 3.170 -0.201 25.025 1.00 70.44 179 ILE A C 1
ATOM 1460 O O . ILE A 1 179 ? 2.874 0.650 25.857 1.00 70.44 179 ILE A O 1
ATOM 1464 N N . ALA A 1 180 ? 3.697 0.122 23.839 1.00 76.31 180 ALA A N 1
ATOM 1465 C CA . ALA A 1 180 ? 3.975 1.500 23.438 1.00 76.31 180 ALA A CA 1
ATOM 1466 C C . ALA A 1 180 ? 2.689 2.322 23.234 1.00 76.31 180 ALA A C 1
ATOM 1468 O O . ALA A 1 180 ? 2.732 3.551 23.222 1.00 76.31 180 ALA A O 1
ATOM 1469 N N . TRP A 1 181 ? 1.544 1.650 23.087 1.00 75.38 181 TRP A N 1
ATOM 1470 C CA . TRP A 1 181 ? 0.257 2.280 22.823 1.00 75.38 181 TRP A CA 1
ATOM 1471 C C . TRP A 1 181 ? -0.678 2.309 24.018 1.00 75.38 181 TRP A C 1
ATOM 1473 O O . TRP A 1 181 ? -1.672 3.010 23.931 1.00 75.38 181 TRP A O 1
ATOM 1483 N N . GLU A 1 182 ? -0.416 1.604 25.117 1.00 72.38 182 GLU A N 1
ATOM 1484 C CA . GLU A 1 182 ? -1.413 1.384 26.176 1.00 72.38 182 GLU A CA 1
ATOM 1485 C C . GLU A 1 182 ? -2.057 2.684 26.693 1.00 72.38 182 GLU A C 1
ATOM 1487 O O . GLU A 1 182 ? -3.279 2.852 26.642 1.00 72.38 182 GLU A O 1
ATOM 1492 N N . GLU A 1 183 ? -1.237 3.641 27.129 1.00 74.06 183 GLU A N 1
ATOM 1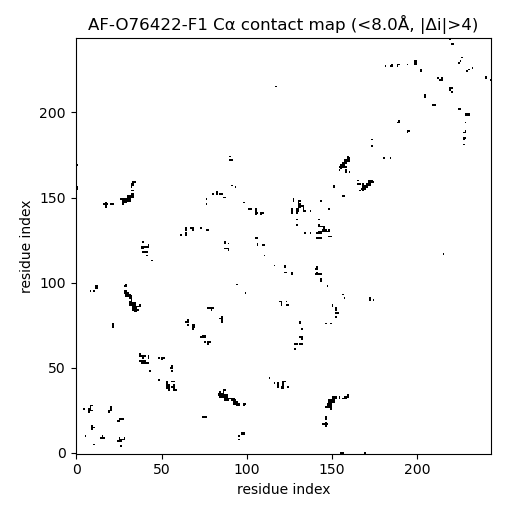493 C CA . GLU A 1 183 ? -1.723 4.922 27.645 1.00 74.06 183 GLU A CA 1
ATOM 1494 C C . GLU A 1 183 ? -2.398 5.754 26.546 1.00 74.06 183 GLU A C 1
ATOM 1496 O O . GLU A 1 183 ? -3.509 6.269 26.719 1.00 74.06 183 GLU A O 1
ATOM 1501 N N . LYS A 1 184 ? -1.755 5.838 25.378 1.00 75.50 184 LYS A N 1
ATOM 1502 C CA . LYS A 1 184 ? -2.226 6.653 24.257 1.00 75.50 184 LYS A CA 1
ATOM 1503 C C . LYS A 1 184 ? -3.533 6.108 23.675 1.00 75.50 184 LYS A C 1
ATOM 1505 O O . LYS A 1 184 ? -4.473 6.868 23.473 1.00 75.50 184 LYS A O 1
ATOM 1510 N N . ALA A 1 185 ? -3.635 4.800 23.464 1.00 76.44 185 ALA A N 1
ATOM 1511 C CA . ALA A 1 185 ? -4.833 4.116 22.994 1.00 76.44 185 ALA A CA 1
ATOM 1512 C C . ALA A 1 185 ? -5.992 4.313 23.970 1.00 76.44 185 ALA A C 1
ATOM 1514 O O . ALA A 1 185 ? -7.098 4.617 23.535 1.00 76.44 185 ALA A O 1
ATOM 1515 N N . ARG A 1 186 ? -5.748 4.244 25.285 1.00 72.94 186 ARG A N 1
ATOM 1516 C CA . ARG A 1 186 ? -6.779 4.524 26.294 1.00 72.94 186 ARG A CA 1
ATOM 1517 C C . ARG A 1 186 ? -7.321 5.950 26.187 1.00 72.94 186 ARG A C 1
ATOM 1519 O O . ARG A 1 186 ? -8.532 6.143 26.273 1.00 72.94 186 ARG A O 1
ATOM 1526 N N . LEU A 1 187 ? -6.452 6.944 26.003 1.00 74.75 187 LEU A N 1
ATOM 1527 C CA . LEU A 1 187 ? -6.866 8.340 25.814 1.00 74.75 187 LEU A CA 1
ATOM 1528 C C . LEU A 1 187 ? -7.660 8.532 24.519 1.00 74.75 187 LEU A C 1
ATOM 1530 O O . LEU A 1 187 ? -8.677 9.220 24.515 1.00 74.75 187 LEU A O 1
ATOM 1534 N N . ILE A 1 188 ? -7.212 7.903 23.436 1.00 76.38 188 ILE A N 1
ATOM 1535 C CA . ILE A 1 188 ? -7.846 7.986 22.120 1.00 76.38 188 ILE A CA 1
ATOM 1536 C C . ILE A 1 188 ? -9.229 7.354 22.156 1.00 76.38 188 ILE A C 1
ATOM 1538 O O . ILE A 1 188 ? -10.217 8.015 21.852 1.00 76.38 188 ILE A O 1
ATOM 1542 N N . VAL A 1 189 ? -9.300 6.090 22.575 1.00 73.81 189 VAL A N 1
ATOM 1543 C CA . VAL A 1 189 ? -10.524 5.293 22.535 1.00 73.81 189 VAL A CA 1
ATOM 1544 C C . VAL A 1 189 ? -11.608 5.923 23.399 1.00 73.81 189 VAL A C 1
ATOM 1546 O O . VAL A 1 189 ? -12.738 6.032 22.943 1.00 73.81 189 VAL A O 1
ATOM 1549 N N . LYS A 1 190 ? -11.274 6.453 24.584 1.00 70.94 190 LYS A N 1
ATOM 1550 C CA . LYS A 1 190 ? -12.240 7.146 25.457 1.00 70.94 190 LYS A CA 1
ATOM 1551 C C . LYS A 1 190 ? -12.925 8.356 24.817 1.00 70.94 190 LYS A C 1
ATOM 1553 O O . LYS A 1 190 ? -14.021 8.718 25.244 1.00 70.94 190 LYS A O 1
ATOM 1558 N N . ASN A 1 191 ? -12.277 8.982 23.838 1.00 70.12 191 ASN A N 1
ATOM 1559 C CA . ASN A 1 191 ? -12.783 10.165 23.148 1.00 70.12 191 ASN A CA 1
ATOM 1560 C C . ASN A 1 191 ? -13.537 9.829 21.851 1.00 70.12 191 ASN A C 1
ATOM 1562 O O . ASN A 1 191 ? -14.077 10.735 21.220 1.00 70.12 191 ASN A O 1
ATOM 1566 N N . LEU A 1 192 ? -13.607 8.553 21.453 1.00 71.44 192 LEU A N 1
ATOM 1567 C CA . LEU A 1 192 ? -14.364 8.133 20.275 1.00 71.44 192 LEU A CA 1
ATOM 1568 C C . LEU A 1 192 ? -15.869 8.173 20.554 1.00 71.44 192 LEU A C 1
ATOM 1570 O O . LEU A 1 192 ? -16.331 7.826 21.642 1.00 71.44 192 LEU A O 1
ATOM 1574 N N . SER A 1 193 ? -16.650 8.568 19.549 1.00 68.31 193 SER A N 1
ATOM 1575 C CA . SER A 1 193 ? -18.107 8.723 19.659 1.00 68.31 193 SER A CA 1
ATOM 1576 C C . SER A 1 193 ? -18.810 7.436 20.105 1.00 68.31 193 SER A C 1
ATOM 1578 O O . SER A 1 193 ? -19.681 7.481 20.973 1.00 68.31 193 SER A O 1
ATOM 1580 N N . TRP A 1 194 ? -18.374 6.285 19.590 1.00 63.44 194 TRP A N 1
ATOM 1581 C CA . TRP A 1 194 ? -18.928 4.969 19.917 1.00 63.44 194 TRP A CA 1
ATOM 1582 C C . TRP A 1 194 ? -18.459 4.410 21.269 1.00 63.44 194 TRP A C 1
ATOM 1584 O O . TRP A 1 194 ? -19.049 3.458 21.778 1.00 63.44 194 TRP A O 1
ATOM 1594 N N . TYR A 1 195 ? -17.434 4.988 21.908 1.00 65.25 195 TYR A N 1
ATOM 1595 C CA . TYR A 1 195 ? -16.914 4.470 23.181 1.00 65.25 195 TYR A CA 1
ATOM 1596 C C . TYR A 1 195 ? -17.978 4.442 24.273 1.00 65.25 195 TYR A C 1
ATOM 1598 O O . TYR A 1 195 ? -18.068 3.477 25.026 1.00 65.25 195 TYR A O 1
ATOM 1606 N N . LYS A 1 196 ? -18.829 5.473 24.338 1.00 64.25 196 LYS A N 1
ATOM 1607 C CA . LYS A 1 196 ? -19.923 5.546 25.318 1.00 64.25 196 LYS A CA 1
ATOM 1608 C C . LYS A 1 196 ? -20.931 4.409 25.162 1.00 64.25 196 LYS A C 1
ATOM 1610 O O . LYS A 1 196 ? -21.518 3.999 26.155 1.00 64.25 196 LYS A O 1
ATOM 1615 N N . GLU A 1 197 ? -21.119 3.904 23.945 1.00 63.03 197 GLU A N 1
ATOM 1616 C CA . GLU A 1 197 ? -22.036 2.795 23.669 1.00 63.03 197 GLU A CA 1
ATOM 1617 C C . GLU A 1 197 ? -21.460 1.449 24.116 1.00 63.03 197 GLU A C 1
ATOM 1619 O O . GLU A 1 197 ? -22.216 0.535 24.452 1.00 63.03 197 GLU A O 1
ATOM 1624 N N . LEU A 1 198 ? -20.131 1.342 24.127 1.00 59.31 198 LEU A N 1
ATOM 1625 C CA . LEU A 1 198 ? -19.372 0.145 24.478 1.00 59.31 198 LEU A CA 1
ATOM 1626 C C . LEU A 1 198 ? -18.942 0.112 25.952 1.00 59.31 198 LEU A C 1
ATOM 1628 O O . LEU A 1 198 ? -18.771 -0.961 26.525 1.00 59.31 198 LEU A O 1
ATOM 1632 N N . LYS A 1 199 ? -18.802 1.274 26.588 1.00 57.31 199 LYS A N 1
ATOM 1633 C CA . LYS A 1 199 ? -18.368 1.421 27.978 1.00 57.31 199 LYS A CA 1
ATOM 1634 C C . LYS A 1 199 ? -19.263 0.629 28.946 1.00 57.31 199 LYS A C 1
ATOM 1636 O O . LYS A 1 199 ? -20.480 0.783 28.941 1.00 57.31 199 LYS A O 1
ATOM 1641 N N . GLY A 1 200 ? -18.646 -0.176 29.815 1.00 52.56 200 GLY A N 1
ATOM 1642 C CA . GLY A 1 200 ? -19.340 -0.933 30.868 1.00 52.56 200 GLY A CA 1
ATOM 1643 C C . GLY A 1 200 ? -20.043 -2.212 30.400 1.00 52.56 200 GLY A C 1
ATOM 1644 O O . GLY A 1 200 ? -20.634 -2.904 31.227 1.00 52.56 200 GLY A O 1
ATOM 1645 N N . ARG A 1 201 ? -19.972 -2.556 29.107 1.00 55.84 201 ARG A N 1
ATOM 1646 C CA . ARG A 1 201 ? -20.368 -3.889 28.636 1.00 55.84 201 ARG A CA 1
ATOM 1647 C C . ARG A 1 201 ? -19.296 -4.904 29.041 1.00 55.84 201 ARG A C 1
ATOM 1649 O O . ARG A 1 201 ? -18.107 -4.626 28.900 1.00 55.84 201 ARG A O 1
ATOM 1656 N N . GLU A 1 202 ? -19.704 -6.072 29.533 1.00 46.38 202 GLU A N 1
ATOM 1657 C CA . GLU A 1 202 ? -18.803 -7.226 29.584 1.00 46.38 202 GLU A CA 1
ATOM 1658 C C . GLU A 1 202 ? -18.539 -7.671 28.144 1.00 46.38 202 GLU A C 1
ATOM 1660 O O . GLU A 1 202 ? -19.464 -8.021 27.411 1.00 46.38 202 GLU A O 1
ATOM 1665 N N . PHE A 1 203 ? -17.279 -7.606 27.718 1.00 52.19 203 PHE A N 1
ATOM 1666 C CA . PHE A 1 203 ? -16.887 -8.026 26.380 1.00 52.19 203 PHE A CA 1
ATOM 1667 C C . PHE A 1 203 ? -16.547 -9.507 26.413 1.00 52.19 203 PHE A C 1
ATOM 1669 O O . PHE A 1 203 ? -15.445 -9.904 26.780 1.00 52.19 203 PHE A O 1
ATOM 1676 N N . ASN A 1 204 ? -17.495 -10.352 26.015 1.00 43.31 204 ASN A N 1
ATOM 1677 C CA . ASN A 1 204 ? -17.180 -11.751 25.788 1.00 43.31 204 ASN A CA 1
ATOM 1678 C C . ASN A 1 204 ? -16.408 -11.857 24.467 1.00 43.31 204 ASN A C 1
ATOM 1680 O O . ASN A 1 204 ? -16.890 -11.434 23.418 1.00 43.31 204 ASN A O 1
ATOM 1684 N N . SER A 1 205 ? -15.215 -12.452 24.482 1.00 40.44 205 SER A N 1
ATOM 1685 C CA . SER A 1 205 ? -14.384 -12.644 23.277 1.00 40.44 205 SER A CA 1
ATOM 1686 C C . SER A 1 205 ? -15.076 -13.452 22.168 1.00 40.44 205 SER A C 1
ATOM 1688 O O . SER A 1 205 ? -14.630 -13.438 21.023 1.00 40.44 205 SER A O 1
ATOM 1690 N N . LYS A 1 206 ? -16.180 -14.134 22.498 1.00 38.38 206 LYS A N 1
ATOM 1691 C CA . LYS A 1 206 ? -17.061 -14.857 21.572 1.00 38.38 206 LYS A CA 1
ATOM 1692 C C . LYS A 1 206 ? -18.044 -13.958 20.810 1.00 38.38 206 LYS A C 1
ATOM 1694 O O . LYS A 1 206 ? -18.545 -14.389 19.778 1.00 38.38 206 LYS A O 1
ATOM 1699 N N . ASP A 1 207 ? -18.303 -12.747 21.304 1.00 39.28 207 ASP A N 1
ATOM 1700 C CA . ASP A 1 207 ? -19.290 -11.814 20.742 1.00 39.28 207 ASP A CA 1
ATOM 1701 C C . ASP A 1 207 ? -18.675 -10.846 19.721 1.00 39.28 207 ASP A C 1
ATOM 1703 O O . ASP A 1 207 ? -19.391 -10.133 19.019 1.00 39.28 207 ASP A O 1
ATOM 1707 N N . MET A 1 208 ? -17.345 -10.842 19.584 1.00 43.12 208 MET A N 1
ATOM 1708 C CA . MET A 1 208 ? -16.690 -10.222 18.441 1.00 43.12 208 MET A CA 1
ATOM 1709 C C . MET A 1 208 ? -16.543 -11.244 17.322 1.00 43.12 208 MET A C 1
ATOM 1711 O O . MET A 1 208 ? -16.050 -12.353 17.531 1.00 43.12 208 MET A O 1
ATOM 1715 N N . GLY A 1 209 ? -16.867 -10.834 16.096 1.00 37.19 209 GLY A N 1
ATOM 1716 C CA . GLY A 1 209 ? -16.192 -11.399 14.936 1.00 37.19 209 GLY A CA 1
ATOM 1717 C C . GLY A 1 209 ? -14.688 -11.193 15.126 1.00 37.19 209 GLY A C 1
ATOM 1718 O O . GLY A 1 209 ? -14.198 -10.103 14.880 1.00 37.19 209 GLY A O 1
ATOM 1719 N N . LYS A 1 210 ? -14.011 -12.212 15.673 1.00 33.31 210 LYS A N 1
ATOM 1720 C CA . LYS A 1 210 ? -12.556 -12.417 15.747 1.00 33.31 210 LYS A CA 1
ATOM 1721 C C . LYS A 1 210 ? -11.714 -11.126 15.811 1.00 33.31 210 LYS A C 1
ATOM 1723 O O . LYS A 1 210 ? -11.279 -10.610 14.788 1.00 33.31 210 LYS A O 1
ATOM 1728 N N . VAL A 1 211 ? -11.374 -10.667 17.018 1.00 36.41 211 VAL A N 1
ATOM 1729 C CA . VAL A 1 211 ? -10.122 -9.907 17.192 1.00 36.41 211 VAL A CA 1
ATOM 1730 C C . VAL A 1 211 ? -9.012 -10.931 17.358 1.00 36.41 211 VAL A C 1
ATOM 1732 O O . VAL A 1 211 ? -8.870 -11.549 18.410 1.00 36.41 211 VAL A O 1
ATOM 1735 N N . GLU A 1 212 ? -8.272 -11.156 16.280 1.00 35.47 212 GLU A N 1
ATOM 1736 C CA . GLU A 1 212 ? -7.092 -12.011 16.279 1.00 35.47 212 GLU A CA 1
ATOM 1737 C C . GLU A 1 212 ? -5.848 -11.127 16.300 1.00 35.47 212 GLU A C 1
ATOM 1739 O O . GLU A 1 212 ? -5.532 -10.435 15.333 1.00 35.47 212 GLU A O 1
ATOM 1744 N N . THR A 1 213 ? -5.146 -11.120 17.429 1.00 34.62 213 THR A N 1
ATOM 1745 C CA . THR A 1 213 ? -3.821 -10.517 17.545 1.00 34.62 213 THR A CA 1
ATOM 1746 C C . THR A 1 213 ? -2.784 -11.496 17.007 1.00 34.62 213 THR A C 1
ATOM 1748 O O . THR A 1 213 ? -2.460 -12.500 17.641 1.00 34.62 213 THR A O 1
ATOM 1751 N N . TYR A 1 214 ? -2.248 -11.194 15.828 1.00 33.81 214 TYR A N 1
ATOM 1752 C CA . TYR A 1 214 ? -1.098 -11.890 15.263 1.00 33.81 214 TYR A CA 1
ATOM 1753 C C . TYR A 1 214 ? 0.154 -11.050 15.503 1.00 33.81 214 TYR A C 1
ATOM 1755 O O . TYR A 1 214 ? 0.234 -9.907 15.058 1.00 33.81 214 TYR A O 1
ATOM 1763 N N . VAL A 1 215 ? 1.127 -11.609 16.220 1.00 34.69 215 VAL A N 1
ATOM 1764 C CA . VAL A 1 215 ? 2.450 -11.000 16.384 1.00 34.69 215 VAL A CA 1
ATOM 1765 C C . VAL A 1 215 ? 3.418 -11.737 15.465 1.00 34.69 215 VAL A C 1
ATOM 1767 O O . VAL A 1 215 ? 3.541 -12.963 15.532 1.00 34.69 215 VAL A O 1
ATOM 1770 N N . VAL A 1 216 ? 4.103 -10.987 14.602 1.00 35.72 216 VAL A N 1
ATOM 1771 C CA . VAL A 1 216 ? 5.224 -11.487 13.798 1.00 35.72 216 VAL A CA 1
ATOM 1772 C C . VAL A 1 216 ? 6.319 -11.935 14.774 1.00 35.72 216 VAL A C 1
ATOM 1774 O O . VAL A 1 216 ? 6.912 -11.104 15.455 1.00 35.72 216 VAL A O 1
ATOM 1777 N N . GLY A 1 217 ? 6.520 -13.251 14.910 1.00 45.84 217 GLY A N 1
ATOM 1778 C CA . GLY A 1 217 ? 7.475 -13.852 15.856 1.00 45.84 217 GLY A CA 1
ATOM 1779 C C . GLY A 1 217 ? 6.929 -14.993 16.727 1.00 45.84 217 GLY A C 1
ATOM 1780 O O . GLY A 1 217 ? 7.690 -15.595 17.476 1.00 45.84 217 GLY A O 1
ATOM 1781 N N . GLY A 1 218 ? 5.633 -15.325 16.644 1.00 35.75 218 GLY A N 1
ATOM 1782 C CA . GLY A 1 218 ? 5.060 -16.485 17.350 1.00 35.75 218 GLY A CA 1
ATOM 1783 C C . GLY A 1 218 ? 4.825 -16.286 18.854 1.00 35.75 218 GLY A C 1
ATOM 1784 O O . GLY A 1 218 ? 4.337 -17.195 19.527 1.00 35.75 218 GLY A O 1
ATOM 1785 N N . GLU A 1 219 ? 5.111 -15.099 19.389 1.00 41.53 219 GLU A N 1
ATOM 1786 C CA . GLU A 1 219 ? 4.798 -14.749 20.772 1.00 41.53 219 GLU A CA 1
ATOM 1787 C C . GLU A 1 219 ? 3.318 -14.377 20.927 1.00 41.53 219 GLU A C 1
ATOM 1789 O O . GLU A 1 219 ? 2.790 -13.517 20.221 1.00 41.53 219 GLU A O 1
ATOM 1794 N N . LYS A 1 220 ? 2.632 -15.006 21.887 1.00 41.25 220 LYS A N 1
ATOM 1795 C CA . LYS A 1 220 ? 1.251 -14.658 22.243 1.00 41.25 220 LYS A CA 1
ATOM 1796 C C . LYS A 1 220 ? 1.244 -13.605 23.341 1.00 41.25 220 LYS A C 1
ATOM 1798 O O . LYS A 1 220 ? 1.605 -13.889 24.480 1.00 41.25 220 LYS A O 1
ATOM 1803 N N . TRP A 1 221 ? 0.764 -12.417 23.003 1.00 41.81 221 TRP A N 1
ATOM 1804 C CA . TRP A 1 221 ? 0.521 -11.339 23.954 1.00 41.81 221 TRP A CA 1
ATOM 1805 C C . TRP A 1 221 ? -0.990 -11.244 24.232 1.00 41.81 221 TRP A C 1
ATOM 1807 O O . TRP A 1 221 ? -1.779 -11.072 23.304 1.00 41.81 221 TRP A O 1
ATOM 1817 N N . ASP A 1 222 ? -1.400 -11.395 25.499 1.00 46.09 222 ASP A N 1
ATOM 1818 C CA . ASP A 1 222 ? -2.804 -11.266 25.932 1.00 46.09 222 ASP A CA 1
ATOM 1819 C C . ASP A 1 222 ? -3.149 -9.783 26.134 1.00 46.09 222 ASP A C 1
ATOM 1821 O O . ASP A 1 222 ? -2.718 -9.155 27.108 1.00 46.09 222 ASP A O 1
ATOM 1825 N N . PHE A 1 223 ? -3.904 -9.218 25.190 1.00 51.16 223 PHE A N 1
ATOM 1826 C CA . PHE A 1 223 ? -4.473 -7.878 25.293 1.00 51.16 223 PHE A CA 1
ATOM 1827 C C . PHE A 1 223 ? -5.932 -7.972 25.714 1.00 51.16 223 PHE A C 1
ATOM 1829 O O . PHE A 1 223 ? -6.813 -8.286 24.916 1.00 51.16 223 PHE A O 1
ATOM 1836 N N . ARG A 1 224 ? -6.193 -7.656 26.981 1.00 54.09 224 ARG A N 1
ATOM 1837 C CA . ARG A 1 224 ? -7.555 -7.567 27.503 1.00 54.09 224 ARG A CA 1
ATOM 1838 C C . ARG A 1 224 ? -8.161 -6.222 27.137 1.00 54.09 224 ARG A C 1
ATOM 1840 O O . ARG A 1 224 ? -7.661 -5.182 27.569 1.00 54.09 224 ARG A O 1
ATOM 1847 N N . TYR A 1 225 ? -9.235 -6.252 26.355 1.00 54.03 225 TYR A N 1
ATOM 1848 C CA . TYR A 1 225 ? -10.005 -5.079 25.931 1.00 54.03 225 TYR A CA 1
ATOM 1849 C C . TYR A 1 225 ? -10.413 -4.198 27.127 1.00 54.03 225 TYR A C 1
ATOM 1851 O O . TYR A 1 225 ? -10.388 -2.969 27.055 1.00 54.03 225 TYR A O 1
ATOM 1859 N N . GLU A 1 226 ? -10.678 -4.820 28.274 1.00 55.00 226 GLU A N 1
ATOM 1860 C CA . GLU A 1 226 ? -11.018 -4.183 29.544 1.00 55.00 226 GLU A CA 1
ATOM 1861 C C . GLU A 1 226 ? -9.906 -3.274 30.091 1.00 55.00 226 GLU A C 1
ATOM 1863 O O . GLU A 1 226 ? -10.192 -2.359 30.857 1.00 55.00 226 GLU A O 1
ATOM 1868 N N . ARG A 1 227 ? -8.639 -3.453 29.695 1.00 58.41 227 ARG A N 1
ATOM 1869 C CA . ARG A 1 227 ? -7.556 -2.538 30.106 1.00 58.41 227 ARG A CA 1
ATOM 1870 C C . ARG A 1 227 ? -7.628 -1.190 29.395 1.00 58.41 227 ARG A C 1
ATOM 1872 O O . ARG A 1 227 ? -7.314 -0.158 29.988 1.00 58.41 227 ARG A O 1
ATOM 1879 N N . ILE A 1 228 ? -8.076 -1.191 28.142 1.00 56.03 228 ILE A N 1
ATOM 1880 C CA . ILE A 1 228 ? -8.247 0.025 27.339 1.00 56.03 228 ILE A CA 1
ATOM 1881 C C . ILE A 1 228 ? -9.618 0.653 27.638 1.00 56.03 228 ILE A C 1
ATOM 1883 O O . ILE A 1 228 ? -9.710 1.867 27.832 1.00 56.03 228 ILE A O 1
ATOM 1887 N N . CYS A 1 229 ? -10.664 -0.173 27.753 1.00 51.41 229 CYS A N 1
ATOM 1888 C CA . CYS A 1 229 ? -12.062 0.267 27.775 1.00 51.41 229 CYS A CA 1
ATOM 1889 C C . CYS A 1 229 ? -12.817 0.044 29.099 1.00 51.41 229 CYS A C 1
ATOM 1891 O O . CYS A 1 229 ? -14.000 0.374 29.186 1.00 51.41 229 CYS A O 1
ATOM 1893 N N . GLY A 1 230 ? -12.178 -0.519 30.126 1.00 53.75 230 GLY A N 1
ATOM 1894 C CA . GLY A 1 230 ? -12.795 -0.788 31.426 1.00 53.75 230 GLY A CA 1
ATOM 1895 C C . GLY A 1 230 ? -12.703 0.379 32.415 1.00 53.75 230 GLY A C 1
ATOM 1896 O O . GLY A 1 230 ? -11.807 1.230 32.353 1.00 53.75 230 GLY A O 1
ATOM 1897 N N . ASP A 1 231 ? -13.637 0.396 33.369 1.00 49.50 231 ASP A N 1
ATOM 1898 C CA . ASP A 1 231 ? -13.743 1.433 34.407 1.00 49.50 231 ASP A CA 1
ATOM 1899 C C . ASP A 1 231 ? -12.829 1.208 35.626 1.00 49.50 231 ASP A C 1
ATOM 1901 O O . ASP A 1 231 ? -12.705 2.095 36.468 1.00 49.50 231 ASP A O 1
ATOM 1905 N N . ALA A 1 232 ? -12.125 0.078 35.722 1.00 46.31 232 ALA A N 1
ATOM 1906 C CA . ALA A 1 232 ? -11.240 -0.206 36.849 1.00 46.31 232 ALA A CA 1
ATOM 1907 C C . ALA A 1 232 ? -10.019 -1.014 36.405 1.00 46.31 232 ALA A C 1
ATOM 1909 O O . ALA A 1 232 ? -10.120 -2.205 36.124 1.00 46.31 232 ALA A O 1
ATOM 1910 N N . VAL A 1 233 ? -8.843 -0.385 36.409 1.00 44.19 233 VAL A N 1
ATOM 1911 C CA . VAL A 1 233 ? -7.605 -1.148 36.591 1.00 44.19 233 VAL A CA 1
ATOM 1912 C C . VAL A 1 233 ? -7.517 -1.388 38.093 1.00 44.19 233 VAL A C 1
ATOM 1914 O O . VAL A 1 233 ? -7.249 -0.454 38.846 1.00 44.19 233 VAL A O 1
ATOM 1917 N N . LYS A 1 234 ? -7.814 -2.604 38.559 1.00 42.59 234 LYS A N 1
ATOM 1918 C CA . LYS A 1 234 ? -7.398 -2.992 39.910 1.00 42.59 234 LYS A CA 1
ATOM 1919 C C . LYS A 1 234 ? -5.872 -3.086 39.877 1.00 42.59 234 LYS A C 1
ATOM 1921 O O . LYS A 1 234 ? -5.329 -3.747 38.998 1.00 42.59 234 LYS A O 1
ATOM 1926 N N . GLU A 1 235 ? -5.190 -2.445 40.824 1.00 39.66 235 GLU A N 1
ATOM 1927 C CA . GLU A 1 235 ? -3.716 -2.438 40.956 1.00 39.66 235 GLU A CA 1
ATOM 1928 C C . GLU A 1 235 ? -3.081 -3.843 40.879 1.00 39.66 235 GLU A C 1
ATOM 1930 O O . GLU A 1 235 ? -1.939 -3.985 40.456 1.00 39.66 235 GLU A O 1
ATOM 1935 N N . ASN A 1 236 ? -3.838 -4.900 41.193 1.00 38.34 236 ASN A N 1
ATOM 1936 C CA . ASN A 1 236 ? -3.383 -6.293 41.147 1.00 38.34 236 ASN A CA 1
ATOM 1937 C C . ASN A 1 236 ? -3.549 -7.010 39.788 1.00 38.34 236 ASN A C 1
ATOM 1939 O O . ASN A 1 236 ? -3.176 -8.177 39.686 1.00 38.34 236 ASN A O 1
ATOM 1943 N N . ASP A 1 237 ? -4.077 -6.354 38.748 1.00 39.44 237 ASP A N 1
ATOM 1944 C CA . ASP A 1 237 ? -4.114 -6.895 37.374 1.00 39.44 237 ASP A CA 1
ATOM 1945 C C . ASP A 1 237 ? -2.863 -6.527 36.553 1.00 39.44 237 ASP A C 1
ATOM 1947 O O . ASP A 1 237 ? -2.761 -6.861 35.364 1.00 39.44 237 ASP A O 1
ATOM 1951 N N . LEU A 1 238 ? -1.887 -5.868 37.187 1.00 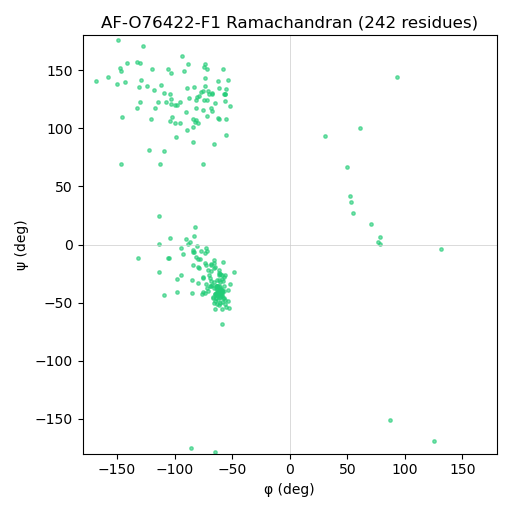37.12 238 LEU A N 1
ATOM 1952 C CA . LEU A 1 238 ? -0.548 -5.663 36.651 1.00 37.12 238 LEU A CA 1
ATOM 1953 C C . LEU A 1 238 ? 0.180 -7.014 36.570 1.00 37.12 238 LEU A C 1
ATOM 1955 O O . LEU A 1 238 ? 0.481 -7.653 37.571 1.00 37.12 238 LEU A O 1
ATOM 1959 N N . PHE A 1 239 ? 0.472 -7.425 35.336 1.00 38.41 239 PHE A N 1
ATOM 1960 C CA . PHE A 1 239 ? 1.335 -8.550 34.972 1.00 38.41 239 PHE A CA 1
ATOM 1961 C C . PHE A 1 239 ? 0.927 -9.958 35.449 1.00 38.41 239 PHE A C 1
ATOM 1963 O O . PHE A 1 239 ? 1.350 -10.474 36.479 1.00 38.41 239 PHE A O 1
ATOM 1970 N N . LYS A 1 240 ? 0.321 -10.702 34.518 1.00 33.56 240 LYS A N 1
ATOM 1971 C CA . LYS A 1 240 ? 0.816 -12.047 34.197 1.00 33.56 240 LYS A CA 1
ATOM 1972 C C . LYS A 1 240 ? 1.158 -12.098 32.713 1.00 33.56 240 LYS A C 1
ATOM 1974 O O . LYS A 1 240 ? 0.371 -12.582 31.910 1.00 33.56 240 LYS A O 1
ATOM 1979 N N . ALA A 1 241 ? 2.344 -11.607 32.353 1.00 32.59 241 ALA A N 1
ATOM 1980 C CA . ALA A 1 241 ? 3.005 -12.078 31.142 1.00 32.59 241 ALA A CA 1
ATOM 1981 C C . ALA A 1 241 ? 3.356 -13.549 31.393 1.00 32.59 241 ALA A C 1
ATOM 1983 O O . ALA A 1 241 ? 4.399 -13.874 31.958 1.00 32.59 241 ALA A O 1
ATOM 1984 N N . LYS A 1 242 ? 2.415 -14.451 31.110 1.00 31.70 242 LYS A N 1
ATOM 1985 C CA . LYS A 1 242 ? 2.698 -15.876 31.171 1.00 31.70 242 LYS A CA 1
ATOM 1986 C C . LYS A 1 242 ? 3.321 -16.235 29.832 1.00 31.70 242 LYS A C 1
ATOM 1988 O O . LYS A 1 242 ? 2.629 -16.254 28.821 1.00 31.70 242 LYS A O 1
ATOM 1993 N N . LYS A 1 243 ? 4.626 -16.502 29.846 1.00 28.02 243 LYS A N 1
ATOM 1994 C CA . LYS A 1 243 ? 5.273 -17.299 28.806 1.00 28.02 243 LYS A CA 1
ATOM 1995 C C . LYS A 1 243 ? 4.503 -18.625 28.757 1.00 28.02 243 LYS A C 1
ATOM 1997 O O . LYS A 1 243 ? 4.504 -19.348 29.756 1.00 28.02 243 LYS A O 1
ATOM 2002 N N . LEU A 1 244 ? 3.724 -18.840 27.699 1.00 33.34 244 LEU A N 1
ATOM 2003 C CA . LEU A 1 244 ? 3.106 -20.137 27.418 1.00 33.34 244 LEU A CA 1
ATOM 2004 C C . LEU A 1 244 ? 4.157 -21.058 26.808 1.00 33.34 244 LEU A C 1
ATOM 2006 O O . LEU A 1 244 ? 4.950 -20.557 25.981 1.00 33.34 244 LEU A O 1
#

pLDDT: mean 80.25, std 20.26, range [28.02, 98.31]

Mean predicted aligned error: 9.32 Å

Foldseek 3Di:
DVVLLCVQAQLAPVRDDLVCCLVSSHAAQKAFEFALFQAQQVLVLPDDDPDPDRRVVSVVLVVVLVVLCVVVVNRDQQDCAPVNGRAGDPQDMHHDPNLVVLQVQLLVVVCVSDVPDLDSSNSVRVLLSCCQSVDVVVDDSNHDHRSNYHYPSVLCAEDEDDPDDDDPHPYYDPDDDVVVCLVVLLVVLCPDPCLVVVAPDDDDCVPDPDPDDDDSPPQDDDDDPCSSRNPDDDPVVPDDPPPD

Sequence (244 aa):
AVEYFMQNTAENEEKFSGEDIVKEKHISPIMFMTTSECYAPQLDLLMNSDHKEHVQRCYWFFNVGYRKEEDKKLPHLLKSPPSGKPYLSGGGLIARVWAFKKFEYAFGELLKGSEEWWSEQSIYKPLLIWSAIQEEAVGQRFVLKRGMIGLDYEEIFFTIPSSGVIGEAPFIHFPGQPIAWEEKARLIVKNLSWYKELKGREFNSKDMGKVETYVVGGEKWDFRYERICGDAVKENDLFKAKKL

Secondary structure (DSSP, 8-state):
-HHHHHHHS-SSSTT--HHHHHTTSS--SEEEEEESS---TTGGGT---S--SHHHHHHHHHHHHHHHHHHTTPPPSS---TTS--EEEEEEEEE-HHHHHHHHHHHHHHHTT-S----THHHHHHHHHHHHHT-STT-GGG-PPTTSEEE-TT-SSEE---SS---S-SEE---S-GGGGHHHHHHHHHTSTTHHHHTT----TTSSS------TTS------HHHHH-S---GGGS------

Solvent-accessible surface area 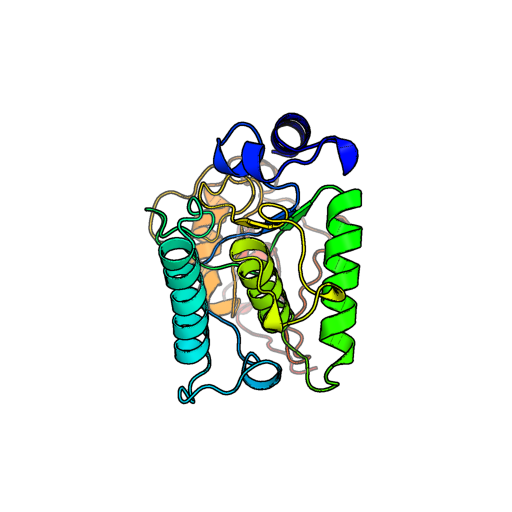(backbone atoms only — not comparable to full-atom values): 14755 Å² total; per-residue (Å²): 96,70,66,56,52,65,72,34,22,52,89,45,76,90,67,50,50,42,63,39,32,68,68,66,73,27,51,37,35,26,30,27,22,36,27,68,60,50,70,21,79,55,40,66,84,79,42,92,66,94,51,84,51,35,50,58,38,31,48,50,54,53,50,51,38,53,51,47,24,58,77,69,69,44,76,77,81,74,57,83,42,96,82,57,27,58,29,77,32,75,91,42,71,52,61,41,67,76,52,43,56,52,50,51,50,23,48,52,58,56,52,72,72,45,89,81,77,83,56,68,39,31,52,53,51,54,42,41,40,31,9,57,57,59,47,73,89,79,36,74,77,50,44,49,62,42,42,44,60,38,65,36,65,82,26,63,55,34,35,58,82,67,93,75,86,75,72,88,26,83,37,78,47,81,82,76,65,64,79,83,36,50,71,58,49,28,59,52,48,69,70,38,85,64,33,72,80,54,49,84,59,85,81,55,81,83,78,44,89,72,88,76,89,81,51,96,81,80,59,82,78,90,79,60,65,53,77,55,56,46,96,67,84,56,84,83,74,67,78,79,86,62,85,125